Protein AF-A0A441LNH1-F1 (afdb_monomer)

Solvent-accessible surface area (backbone atoms only — not comparable to full-atom values): 14604 Å² total; per-residue (Å²): 139,85,84,89,85,83,89,78,77,90,75,83,75,78,80,88,85,74,75,101,78,81,75,79,75,71,87,39,52,64,55,52,41,48,52,48,46,54,50,49,46,71,75,49,31,77,79,44,25,43,86,91,48,94,55,51,32,53,49,62,97,77,51,66,42,78,66,46,43,32,55,50,64,48,46,47,80,50,98,90,28,23,45,40,49,49,25,50,35,33,28,26,68,69,54,22,54,53,52,51,54,48,51,60,53,47,42,75,75,38,70,80,57,58,73,74,71,74,77,60,54,78,65,54,44,37,49,58,36,75,46,44,46,42,35,53,59,46,69,68,76,59,54,62,77,84,43,65,33,77,48,68,69,39,46,53,51,51,46,52,50,56,51,52,35,49,76,38,63,32,29,58,55,57,58,37,52,38,32,49,64,47,35,44,51,53,52,72,76,35,86,69,58,46,59,82,54,24,69,58,55,48,39,54,44,39,26,72,61,64,33,60,68,53,27,40,52,54,61,69,67,61,84,55,83,90,48,61,66,73,52,40,48,46,56,46,44,45,50,66,62,56,56,29,87,83,47,78,66,135

Structure (mmCIF, N/CA/C/O backbone):
data_AF-A0A441LNH1-F1
#
_entry.id   AF-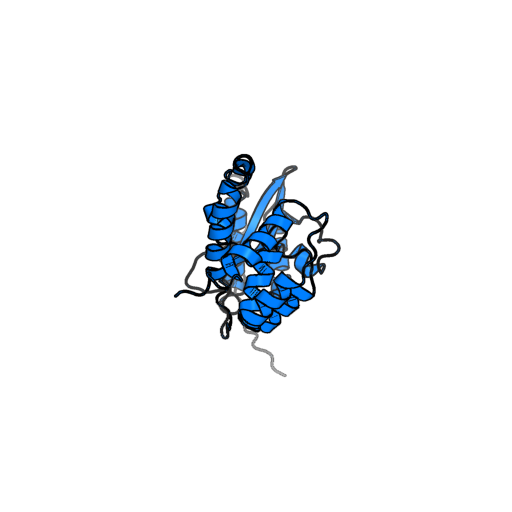A0A441LNH1-F1
#
loop_
_atom_site.group_PDB
_atom_site.id
_atom_site.type_symbol
_atom_site.label_atom_id
_atom_site.label_alt_id
_atom_site.label_comp_id
_atom_site.label_asym_id
_atom_site.label_entity_id
_atom_site.label_seq_id
_atom_site.pdbx_PDB_ins_code
_atom_site.Cartn_x
_atom_site.Cartn_y
_atom_site.Cartn_z
_atom_site.occupancy
_atom_site.B_iso_or_equiv
_atom_site.auth_seq_id
_atom_site.auth_comp_id
_atom_site.auth_asym_id
_atom_site.auth_atom_id
_atom_site.pdbx_PDB_model_num
ATOM 1 N N . MET A 1 1 ? 4.690 -36.861 -42.669 1.00 36.56 1 MET A N 1
ATOM 2 C CA . MET A 1 1 ? 5.434 -35.763 -43.327 1.00 36.56 1 MET A CA 1
ATOM 3 C C . MET A 1 1 ? 4.455 -34.630 -43.614 1.00 36.56 1 MET A C 1
ATOM 5 O O . MET A 1 1 ? 3.375 -34.937 -44.098 1.00 36.56 1 MET A O 1
ATOM 9 N N . GLY A 1 2 ? 4.831 -33.384 -43.287 1.00 31.67 2 GLY A N 1
ATOM 10 C CA . GLY A 1 2 ? 4.055 -32.135 -43.458 1.00 31.67 2 GLY A CA 1
ATOM 11 C C . GLY A 1 2 ? 3.521 -31.589 -42.120 1.00 31.67 2 GLY A C 1
ATOM 12 O O . GLY A 1 2 ? 2.472 -32.039 -41.684 1.00 31.67 2 GLY A O 1
ATOM 13 N N . ALA A 1 3 ? 4.315 -30.890 -41.290 1.00 29.50 3 ALA A N 1
ATOM 14 C CA . ALA A 1 3 ? 4.688 -29.454 -41.330 1.00 29.50 3 ALA A CA 1
ATOM 15 C C . ALA A 1 3 ? 3.474 -28.518 -41.101 1.00 29.50 3 ALA A C 1
ATOM 17 O O . ALA A 1 3 ? 2.629 -28.387 -41.975 1.00 29.50 3 ALA A O 1
ATOM 18 N N . HIS A 1 4 ? 3.225 -28.094 -39.853 1.00 35.47 4 HIS A N 1
ATOM 19 C CA . HIS A 1 4 ? 3.618 -26.805 -39.236 1.00 35.47 4 HIS A CA 1
ATOM 20 C C . HIS A 1 4 ? 3.065 -25.550 -39.936 1.00 35.47 4 HIS A C 1
ATOM 22 O O . HIS A 1 4 ? 3.466 -25.219 -41.046 1.00 35.47 4 HIS A O 1
ATOM 28 N N . GLY A 1 5 ? 2.209 -24.817 -39.217 1.00 30.19 5 GLY A N 1
ATOM 29 C CA . GLY A 1 5 ? 1.770 -23.457 -39.529 1.00 30.19 5 GLY A CA 1
ATOM 30 C C . GLY A 1 5 ? 1.701 -22.642 -38.239 1.00 30.19 5 GLY A C 1
ATOM 31 O O . GLY A 1 5 ? 0.664 -22.599 -37.585 1.00 30.19 5 GLY A O 1
ATOM 32 N N . ASP A 1 6 ? 2.849 -22.081 -37.868 1.00 31.66 6 ASP A N 1
ATOM 33 C CA . ASP A 1 6 ? 3.090 -21.193 -36.730 1.00 31.66 6 ASP A CA 1
ATOM 34 C C . ASP A 1 6 ? 2.391 -19.837 -36.944 1.00 31.66 6 ASP A C 1
ATOM 36 O O . ASP A 1 6 ? 2.556 -19.206 -37.992 1.00 31.66 6 ASP A O 1
ATOM 40 N N . GLN A 1 7 ? 1.627 -19.364 -35.956 1.00 35.62 7 GLN A N 1
ATOM 41 C CA . GLN A 1 7 ? 1.114 -17.990 -35.916 1.00 35.62 7 GLN A CA 1
ATOM 42 C C . GLN A 1 7 ? 2.184 -17.082 -35.297 1.00 35.62 7 GLN A C 1
ATOM 44 O O . GLN A 1 7 ? 2.317 -16.983 -34.080 1.00 35.62 7 GLN A O 1
ATOM 49 N N . GLY A 1 8 ? 2.974 -16.436 -36.157 1.00 31.09 8 GLY A N 1
ATOM 50 C CA . GLY A 1 8 ? 4.010 -15.484 -35.762 1.00 31.09 8 GLY A CA 1
ATOM 51 C C . GLY A 1 8 ? 3.442 -14.149 -35.266 1.00 31.09 8 GLY A C 1
ATOM 52 O O . GLY A 1 8 ? 2.629 -13.513 -35.936 1.00 31.09 8 GLY A O 1
ATOM 53 N N . TYR A 1 9 ? 3.921 -13.704 -34.104 1.00 30.47 9 TYR A N 1
ATOM 54 C CA . TYR A 1 9 ? 3.723 -12.355 -33.574 1.00 30.47 9 TYR A CA 1
ATOM 55 C C . TYR A 1 9 ? 4.501 -11.311 -34.396 1.00 30.47 9 TYR A C 1
ATOM 57 O O . TYR A 1 9 ? 5.617 -11.553 -34.856 1.00 30.47 9 TYR A O 1
ATOM 65 N N . SER A 1 10 ? 3.925 -10.115 -34.544 1.00 30.61 10 SER A N 1
ATOM 66 C CA . SER A 1 10 ? 4.542 -8.972 -35.229 1.00 30.61 10 SER A CA 1
ATOM 67 C C . SER A 1 10 ? 5.703 -8.385 -34.413 1.00 30.61 10 SER A C 1
ATOM 69 O O . SER A 1 10 ? 5.494 -7.559 -33.527 1.00 30.61 10 SER A O 1
ATOM 71 N N . VAL A 1 11 ? 6.938 -8.746 -34.765 1.00 34.00 11 VAL A N 1
ATOM 72 C CA . VAL A 1 11 ? 8.156 -8.056 -34.314 1.00 34.00 11 VAL A CA 1
ATOM 73 C C . VAL A 1 11 ? 8.287 -6.739 -35.085 1.00 34.00 11 VAL A C 1
ATOM 75 O O . VAL A 1 11 ? 8.562 -6.746 -36.286 1.00 34.00 11 VAL A O 1
ATOM 78 N N . ARG A 1 12 ? 8.124 -5.591 -34.415 1.00 38.38 12 ARG A N 1
ATOM 79 C CA . ARG A 1 12 ? 8.540 -4.301 -34.987 1.00 38.38 12 ARG A CA 1
ATOM 80 C C . ARG A 1 12 ? 10.070 -4.266 -35.042 1.00 38.38 12 ARG A C 1
ATOM 82 O O . ARG A 1 12 ? 10.726 -3.987 -34.047 1.00 38.38 12 ARG A O 1
ATOM 89 N N . ARG A 1 13 ? 10.642 -4.564 -36.212 1.00 36.16 13 ARG A N 1
ATOM 90 C CA . ARG A 1 13 ? 12.024 -4.190 -36.547 1.00 36.16 13 ARG A CA 1
ATOM 91 C C . ARG A 1 13 ? 12.049 -2.682 -36.793 1.00 36.16 13 ARG A C 1
ATOM 93 O O . ARG A 1 13 ? 11.457 -2.223 -37.767 1.00 36.16 13 ARG A O 1
ATOM 100 N N . PHE A 1 14 ? 12.713 -1.923 -35.928 1.00 43.38 14 PHE A N 1
ATOM 101 C CA . PHE A 1 14 ? 13.055 -0.537 -36.236 1.00 43.38 14 PHE A CA 1
ATOM 102 C C . PHE A 1 14 ? 14.116 -0.518 -37.344 1.00 43.38 14 PHE A C 1
ATOM 104 O O . PHE A 1 14 ? 15.046 -1.327 -37.351 1.00 43.38 14 PHE A O 1
ATOM 111 N N . ALA A 1 15 ? 13.893 0.340 -38.338 1.00 36.06 15 ALA A N 1
ATOM 112 C CA . ALA A 1 15 ? 14.671 0.417 -39.563 1.00 36.06 15 ALA A CA 1
ATOM 113 C C . ALA A 1 15 ? 16.143 0.747 -39.276 1.00 36.06 15 ALA A C 1
ATOM 115 O O . ALA A 1 15 ? 16.456 1.733 -38.614 1.00 36.06 15 ALA A O 1
ATOM 116 N N . ALA A 1 16 ? 17.046 -0.072 -39.813 1.00 36.62 16 ALA A N 1
ATOM 117 C CA . ALA A 1 16 ? 18.460 0.249 -39.889 1.00 36.62 16 ALA A CA 1
ATOM 118 C C . ALA A 1 16 ? 18.666 1.293 -40.996 1.00 36.62 16 ALA A C 1
ATOM 120 O O . ALA A 1 16 ? 18.384 1.014 -42.161 1.00 36.62 16 ALA A O 1
ATOM 121 N N . GLY A 1 17 ? 19.163 2.474 -40.627 1.00 39.56 17 GLY A N 1
ATOM 122 C CA . GLY A 1 17 ? 19.593 3.503 -41.574 1.00 39.56 17 GLY A CA 1
ATOM 123 C C . GLY A 1 17 ? 18.775 4.788 -41.509 1.00 39.56 17 GLY A C 1
ATOM 124 O O . GLY A 1 17 ? 17.998 5.077 -42.413 1.00 39.56 17 GLY A O 1
ATOM 125 N N . ALA A 1 18 ? 18.994 5.582 -40.465 1.00 35.69 18 ALA A N 1
ATOM 126 C CA . ALA A 1 18 ? 18.760 7.020 -40.487 1.00 35.69 18 ALA A CA 1
ATOM 127 C C . ALA A 1 18 ? 19.811 7.696 -39.594 1.00 35.69 18 ALA A C 1
ATOM 129 O O . ALA A 1 18 ? 20.232 7.126 -38.590 1.00 35.69 18 ALA A O 1
ATOM 130 N N . ASP A 1 19 ? 20.266 8.862 -40.037 1.00 31.72 19 ASP A N 1
ATOM 131 C CA . ASP A 1 19 ? 21.403 9.646 -39.560 1.00 31.72 19 ASP A CA 1
ATOM 132 C C . ASP A 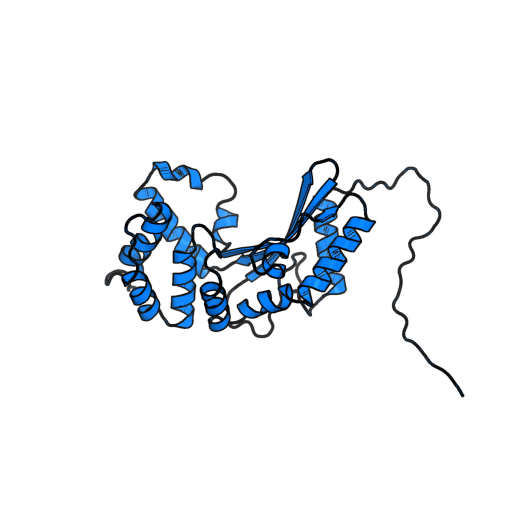1 19 ? 21.717 9.605 -38.055 1.00 31.72 19 ASP A C 1
ATOM 134 O O . ASP A 1 19 ? 20.865 9.808 -37.191 1.00 31.72 19 ASP A O 1
ATOM 138 N N . VAL A 1 20 ? 23.018 9.487 -37.773 1.00 40.22 20 VAL A N 1
ATOM 139 C CA . VAL A 1 20 ? 23.704 9.492 -36.463 1.00 40.22 20 VAL A CA 1
ATOM 140 C C . VAL A 1 20 ? 23.627 10.870 -35.758 1.00 40.22 20 VAL A C 1
ATOM 142 O O . VAL A 1 20 ? 24.509 11.246 -34.996 1.00 40.22 20 VAL A O 1
ATOM 145 N N . GLY A 1 21 ? 22.583 11.668 -36.002 1.00 35.00 21 GLY A N 1
ATOM 146 C CA . GLY A 1 21 ? 22.572 13.088 -35.637 1.00 35.00 21 GLY A CA 1
ATOM 147 C C . GLY A 1 21 ? 21.352 13.639 -34.901 1.00 35.00 21 GLY A C 1
ATOM 148 O O . GLY A 1 21 ? 21.459 14.760 -34.414 1.00 35.00 21 GLY A O 1
ATOM 149 N N . VAL A 1 22 ? 20.199 12.951 -34.829 1.00 36.62 22 VAL A N 1
ATOM 150 C CA . VAL A 1 22 ? 18.939 13.652 -34.454 1.00 36.62 22 VAL A CA 1
ATOM 151 C C . VAL A 1 22 ? 17.991 12.902 -33.493 1.00 36.62 22 VAL A C 1
ATOM 153 O O . VAL A 1 22 ? 16.979 13.464 -33.099 1.00 36.62 22 VAL A O 1
ATOM 156 N N . LEU A 1 23 ? 18.296 11.689 -33.013 1.00 35.59 23 LEU A N 1
ATOM 157 C CA . LEU A 1 23 ? 17.389 10.949 -32.105 1.00 35.59 23 LEU A CA 1
ATOM 158 C C . LEU A 1 23 ? 18.084 10.354 -30.872 1.00 35.59 23 LEU A C 1
ATOM 160 O O . LEU A 1 23 ? 17.821 9.226 -30.475 1.00 35.59 23 LEU A O 1
ATOM 164 N N . THR A 1 24 ? 18.936 11.123 -30.199 1.00 41.44 24 THR A N 1
ATOM 165 C CA . THR A 1 24 ? 19.012 10.973 -28.738 1.00 41.44 24 THR A CA 1
ATOM 166 C C . THR A 1 24 ? 17.849 11.764 -28.150 1.00 41.44 24 THR A C 1
ATOM 168 O O . THR A 1 24 ? 18.049 12.874 -27.653 1.00 41.44 24 THR A O 1
ATOM 171 N N . ASP A 1 25 ? 16.629 11.225 -28.250 1.00 52.53 25 ASP A N 1
ATOM 172 C CA . ASP A 1 25 ? 15.553 11.626 -27.344 1.00 52.53 25 ASP A CA 1
ATOM 173 C C . ASP A 1 25 ? 16.072 11.277 -25.951 1.00 52.53 25 ASP A C 1
ATOM 175 O O . ASP A 1 25 ? 16.173 10.116 -25.554 1.00 52.53 25 ASP A O 1
ATOM 179 N N . MET A 1 26 ? 16.607 12.290 -25.278 1.00 59.03 26 MET A N 1
ATOM 180 C CA . MET A 1 26 ? 17.372 12.111 -24.062 1.00 59.03 26 MET A CA 1
ATOM 181 C C . MET A 1 26 ? 16.428 11.496 -23.032 1.00 59.03 26 MET A C 1
ATOM 183 O O . MET A 1 26 ? 15.487 12.166 -22.610 1.00 59.03 26 MET A O 1
ATOM 187 N N . LEU A 1 27 ? 16.654 10.228 -22.664 1.00 79.75 27 LEU A N 1
ATOM 188 C CA . LEU A 1 27 ? 15.874 9.544 -21.635 1.00 79.75 27 LEU A CA 1
ATOM 189 C C . LEU A 1 27 ? 15.774 10.457 -20.417 1.00 79.75 27 LEU A C 1
ATOM 191 O O . LEU A 1 27 ? 16.757 10.737 -19.722 1.00 79.75 27 LEU A O 1
ATOM 195 N N . ASP A 1 28 ? 14.572 10.966 -20.197 1.00 89.12 28 ASP A N 1
ATOM 196 C CA . ASP A 1 28 ? 14.234 11.747 -19.031 1.00 89.12 28 ASP A CA 1
ATOM 197 C C . ASP A 1 28 ? 13.239 10.981 -18.161 1.00 89.12 28 ASP A C 1
ATOM 199 O O . ASP A 1 28 ? 12.592 10.022 -18.587 1.00 89.12 28 ASP A O 1
ATOM 203 N N . SER A 1 29 ? 13.122 11.398 -16.903 1.00 90.94 29 SER A N 1
ATOM 204 C CA . SER A 1 29 ? 12.223 10.762 -15.937 1.00 90.94 29 SER A CA 1
ATOM 205 C C . SER A 1 29 ? 10.770 10.701 -16.432 1.00 90.94 29 SER A C 1
ATOM 207 O O . SER A 1 29 ? 10.026 9.782 -16.096 1.00 90.94 29 SER A O 1
ATOM 209 N N . LYS A 1 30 ? 10.317 11.680 -17.222 1.00 92.75 30 LYS A N 1
ATOM 210 C CA . LYS A 1 30 ? 8.951 11.705 -17.757 1.00 92.75 30 LYS A CA 1
ATOM 211 C C . LYS A 1 30 ? 8.799 10.700 -18.899 1.00 92.75 30 LYS A C 1
ATOM 213 O O . LYS A 1 30 ? 7.804 9.978 -18.909 1.00 92.75 30 LYS A O 1
ATOM 218 N N . ALA A 1 31 ? 9.767 10.637 -19.809 1.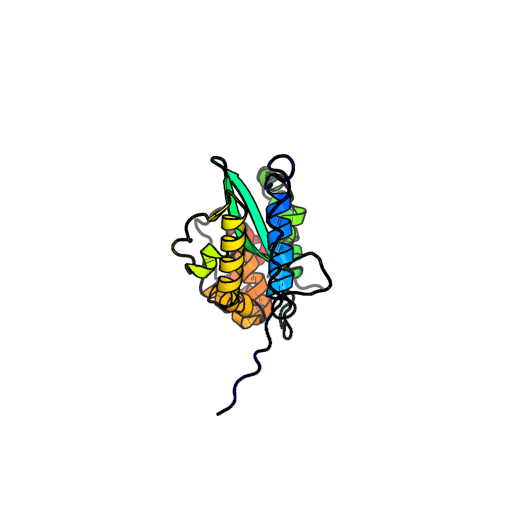00 91.50 31 ALA A N 1
ATOM 219 C CA . ALA A 1 31 ? 9.814 9.673 -20.899 1.00 91.50 31 ALA A CA 1
ATOM 220 C C . ALA A 1 31 ? 9.852 8.239 -20.356 1.00 91.50 31 ALA A C 1
ATOM 222 O O . ALA A 1 31 ? 8.985 7.449 -20.707 1.00 91.50 31 ALA A O 1
ATOM 223 N N . ILE A 1 32 ? 10.749 7.942 -19.406 1.00 93.50 32 ILE A N 1
ATOM 224 C CA . ILE A 1 32 ? 10.852 6.623 -18.755 1.00 93.50 32 ILE A CA 1
ATOM 225 C C . ILE A 1 32 ? 9.503 6.196 -18.166 1.00 93.50 32 ILE A C 1
ATOM 227 O O . ILE A 1 32 ? 8.980 5.140 -18.513 1.00 93.50 32 ILE A O 1
ATOM 231 N N . ARG A 1 33 ? 8.895 7.036 -17.317 1.00 94.19 33 ARG A N 1
ATOM 232 C CA . ARG A 1 33 ? 7.618 6.711 -16.655 1.00 94.19 33 ARG A CA 1
ATOM 233 C C . ARG A 1 33 ? 6.478 6.494 -17.644 1.00 94.19 33 ARG A C 1
ATOM 235 O O . ARG A 1 33 ? 5.642 5.611 -17.438 1.00 94.19 33 ARG A O 1
ATOM 242 N N . LYS A 1 34 ? 6.439 7.299 -18.710 1.00 93.19 34 LYS A N 1
ATOM 243 C CA . LYS A 1 34 ? 5.452 7.163 -19.781 1.00 93.19 34 LYS A CA 1
ATOM 244 C C . LYS A 1 34 ? 5.637 5.833 -20.515 1.00 93.19 34 LYS A C 1
ATOM 246 O O . LYS A 1 34 ? 4.681 5.067 -20.579 1.00 93.19 34 LYS A O 1
ATOM 251 N N . THR A 1 35 ? 6.849 5.540 -20.986 1.00 94.06 35 THR A N 1
ATOM 252 C CA . THR A 1 35 ? 7.164 4.307 -21.720 1.00 94.06 35 THR A CA 1
ATOM 253 C C . THR A 1 35 ? 6.868 3.067 -20.884 1.00 94.06 35 THR A C 1
ATOM 255 O O . THR A 1 35 ? 6.204 2.157 -21.366 1.00 94.06 35 THR A O 1
ATOM 258 N N . VAL A 1 36 ? 7.263 3.050 -19.604 1.00 94.88 36 VAL A N 1
ATOM 259 C CA . VAL A 1 36 ? 6.936 1.947 -18.682 1.00 94.88 36 VAL A CA 1
ATOM 260 C C . VAL A 1 36 ? 5.425 1.746 -18.586 1.00 94.88 36 VAL A C 1
ATOM 262 O O . VAL A 1 36 ? 4.947 0.620 -18.681 1.00 94.88 36 VAL A O 1
ATOM 265 N N . SER A 1 37 ? 4.654 2.825 -18.433 1.00 93.81 37 SER A N 1
ATOM 266 C CA . SER A 1 37 ? 3.194 2.731 -18.315 1.00 93.81 37 SER A CA 1
ATOM 267 C C . SER A 1 37 ? 2.535 2.204 -19.592 1.00 93.81 37 SER A C 1
ATOM 269 O O . SER A 1 37 ? 1.665 1.337 -19.520 1.00 93.81 37 SER A O 1
ATOM 271 N N . GLU A 1 38 ? 2.948 2.701 -20.758 1.00 93.19 38 GLU A N 1
ATOM 272 C CA . GLU A 1 38 ? 2.413 2.275 -22.056 1.00 93.19 38 GLU A CA 1
ATOM 273 C C . GLU A 1 38 ? 2.750 0.808 -22.351 1.00 93.19 38 GLU A C 1
ATOM 275 O O . GLU A 1 38 ? 1.868 0.036 -22.729 1.00 93.19 38 GLU A O 1
ATOM 280 N N . GLU A 1 39 ? 3.994 0.396 -22.107 1.00 94.94 39 GLU A N 1
ATOM 281 C CA . GLU A 1 39 ? 4.441 -0.978 -22.336 1.00 94.94 39 GLU A CA 1
ATOM 282 C C . GLU A 1 39 ? 3.794 -1.973 -21.367 1.00 94.94 39 GLU A C 1
ATOM 284 O O . GLU A 1 39 ? 3.395 -3.063 -21.778 1.00 94.94 39 GLU A O 1
ATOM 289 N N . LEU A 1 40 ? 3.622 -1.611 -20.092 1.00 94.56 40 LEU A N 1
ATOM 290 C CA . LEU A 1 40 ? 2.913 -2.467 -19.139 1.00 94.56 40 LEU A CA 1
ATOM 291 C C . LEU A 1 40 ? 1.435 -2.625 -19.514 1.00 94.56 40 LEU A C 1
ATOM 293 O O . LEU A 1 40 ? 0.916 -3.742 -19.462 1.00 94.56 40 LEU A O 1
ATOM 297 N N . HIS A 1 41 ? 0.769 -1.554 -19.959 1.00 93.00 41 HIS A N 1
ATOM 298 C CA . HIS A 1 41 ? -0.582 -1.645 -20.522 1.00 93.00 41 HIS A CA 1
ATOM 299 C C . HIS A 1 41 ? -0.628 -2.549 -21.753 1.00 93.00 41 HIS A C 1
ATOM 301 O O . HIS A 1 41 ? -1.495 -3.415 -21.835 1.00 93.00 41 HIS A O 1
ATOM 307 N N . ALA A 1 42 ? 0.312 -2.396 -22.686 1.00 92.19 42 ALA A N 1
ATOM 308 C CA . ALA A 1 42 ? 0.342 -3.180 -23.916 1.00 92.19 42 ALA A CA 1
ATOM 309 C C . ALA A 1 42 ? 0.585 -4.678 -23.662 1.00 92.19 42 ALA A C 1
ATOM 311 O O . ALA A 1 42 ? -0.063 -5.521 -24.284 1.00 92.19 42 ALA A O 1
ATOM 312 N N . ARG A 1 43 ? 1.503 -5.018 -22.748 1.00 93.62 43 ARG A N 1
ATOM 313 C CA . ARG A 1 43 ? 1.915 -6.407 -22.485 1.00 93.62 43 ARG A CA 1
ATOM 314 C C . ARG A 1 43 ? 0.973 -7.149 -21.545 1.00 93.62 43 ARG A C 1
ATOM 316 O O . ARG A 1 43 ? 0.739 -8.339 -21.737 1.00 93.62 43 ARG A O 1
ATOM 323 N N . LEU A 1 44 ? 0.447 -6.473 -20.522 1.00 91.88 44 LEU A N 1
ATOM 324 C CA . LEU A 1 44 ? -0.396 -7.106 -19.502 1.00 91.88 44 LEU A CA 1
ATOM 325 C C . LEU A 1 44 ? -1.889 -6.857 -19.742 1.00 91.88 44 LEU A C 1
ATOM 327 O O . LEU A 1 44 ? -2.709 -7.720 -19.433 1.00 91.88 44 LEU A O 1
ATOM 331 N N . GLY A 1 45 ? -2.257 -5.709 -20.310 1.00 88.81 45 GLY A N 1
ATOM 332 C CA . GLY A 1 45 ? -3.629 -5.376 -20.686 1.00 88.81 45 GLY A CA 1
ATOM 333 C C . GLY A 1 45 ? -4.654 -5.607 -19.574 1.00 88.81 45 GLY A C 1
ATOM 334 O O . GLY A 1 45 ? -4.376 -5.434 -18.385 1.00 88.81 45 GLY A O 1
ATOM 335 N N . ALA A 1 46 ? -5.844 -6.067 -19.965 1.00 86.31 46 ALA A N 1
ATOM 336 C CA . ALA A 1 46 ? -6.966 -6.322 -19.057 1.00 86.31 46 ALA A CA 1
ATOM 337 C C . ALA A 1 46 ? -6.727 -7.459 -18.045 1.00 86.31 46 ALA A C 1
ATOM 339 O O . ALA A 1 46 ? -7.549 -7.660 -17.156 1.00 86.31 46 ALA A O 1
ATOM 340 N N . LYS A 1 47 ? -5.615 -8.205 -18.140 1.00 87.62 47 LYS A N 1
ATOM 341 C CA . LYS A 1 47 ? -5.218 -9.157 -17.089 1.00 87.62 47 LYS A CA 1
ATOM 342 C C . LYS A 1 47 ? -4.891 -8.427 -15.787 1.00 87.62 47 LYS A C 1
ATOM 344 O O . LYS A 1 47 ? -5.128 -8.972 -14.712 1.00 87.62 47 LYS A O 1
ATOM 349 N N . TRP A 1 48 ? -4.321 -7.226 -15.898 1.00 90.25 48 TRP A N 1
ATOM 350 C CA . TRP A 1 48 ? -3.848 -6.446 -14.759 1.00 90.25 48 TRP A CA 1
ATOM 351 C C . TRP A 1 48 ? -4.469 -5.065 -14.663 1.00 90.25 48 TRP A C 1
ATOM 353 O O . TRP A 1 48 ? -4.680 -4.620 -13.542 1.00 90.25 48 TRP A O 1
ATOM 363 N N . PHE A 1 49 ? -4.808 -4.402 -15.769 1.00 92.19 49 PHE A N 1
ATOM 364 C CA . PHE A 1 49 ? -5.162 -2.984 -15.755 1.00 92.19 49 PHE A CA 1
ATOM 365 C C . PHE A 1 49 ? -6.531 -2.673 -16.347 1.00 92.19 49 PHE A C 1
ATOM 367 O O . PHE A 1 49 ? -7.031 -3.357 -17.240 1.00 92.19 49 PHE A O 1
ATOM 374 N N . LYS A 1 50 ? -7.123 -1.577 -15.868 1.00 86.94 50 LYS A N 1
ATOM 375 C CA . LYS A 1 50 ? -8.264 -0.940 -16.524 1.00 86.94 50 LYS A CA 1
ATOM 376 C C . LYS A 1 50 ? -7.788 -0.226 -17.791 1.00 86.94 50 LYS A C 1
ATOM 378 O O . LYS A 1 50 ? -6.907 0.627 -17.723 1.00 86.94 50 LYS A O 1
ATOM 383 N N . LEU A 1 51 ? -8.375 -0.574 -18.935 1.00 81.38 51 LEU A N 1
ATOM 384 C CA . LEU A 1 51 ? -7.936 -0.101 -20.257 1.00 81.38 51 LEU A CA 1
ATOM 385 C C . LEU A 1 51 ? -8.430 1.310 -20.621 1.00 81.38 51 LEU A C 1
ATOM 387 O O . LEU A 1 51 ? -8.018 1.867 -21.632 1.00 81.38 51 LEU A O 1
ATOM 391 N N . ASP A 1 52 ? -9.323 1.889 -19.823 1.00 81.31 52 ASP A N 1
ATOM 392 C CA . ASP A 1 52 ? -9.949 3.193 -20.059 1.00 81.31 52 ASP A CA 1
ATOM 393 C C . ASP A 1 52 ? -9.152 4.368 -19.472 1.00 81.31 52 ASP A C 1
ATOM 395 O O . ASP A 1 52 ? -9.542 5.526 -19.631 1.00 81.31 52 ASP A O 1
ATOM 399 N N . THR A 1 53 ? -8.027 4.102 -18.799 1.00 79.25 53 THR A N 1
ATOM 400 C CA . THR A 1 53 ? -7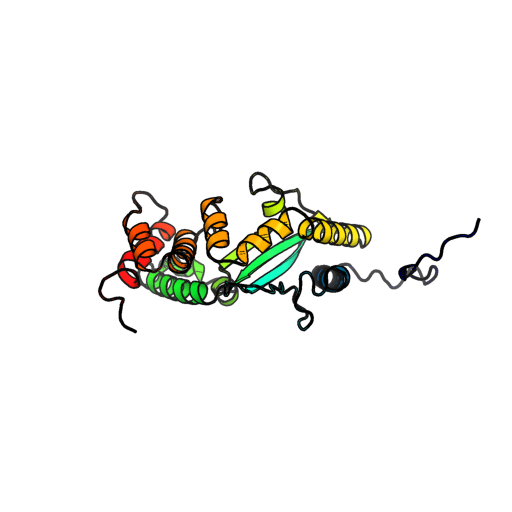.209 5.147 -18.179 1.00 79.25 53 THR A CA 1
ATOM 401 C C . THR A 1 53 ? -5.742 5.025 -18.567 1.00 79.25 53 THR A C 1
ATOM 403 O O . THR A 1 53 ? -5.184 3.934 -18.605 1.00 79.25 53 THR A O 1
ATOM 406 N N . ALA A 1 54 ? -5.077 6.167 -18.751 1.00 77.31 54 ALA A N 1
ATOM 407 C CA . ALA A 1 54 ? -3.626 6.2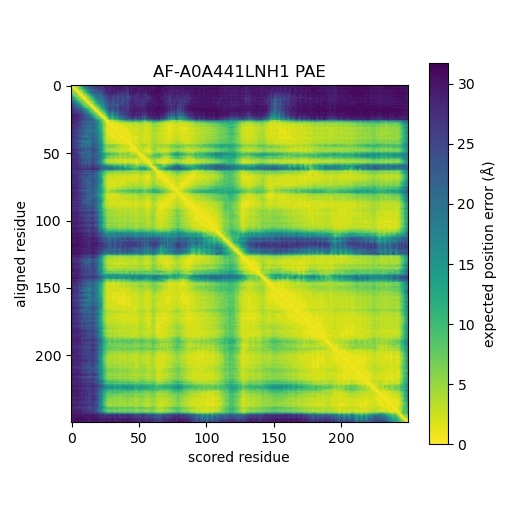16 -18.950 1.00 77.31 54 ALA A CA 1
ATOM 408 C C . ALA A 1 54 ? -2.827 5.805 -17.696 1.00 77.31 54 ALA A C 1
ATOM 410 O O . ALA A 1 54 ? -1.615 5.628 -17.758 1.00 77.31 54 ALA A O 1
ATOM 411 N N . LYS A 1 55 ? -3.490 5.675 -16.541 1.00 84.62 55 LYS A N 1
ATOM 412 C CA . LYS A 1 55 ? -2.872 5.224 -15.294 1.00 84.62 55 LYS A CA 1
ATOM 413 C C . LYS A 1 55 ? -2.855 3.699 -15.245 1.00 84.62 55 LYS A C 1
ATOM 415 O O . LYS A 1 55 ? -3.780 3.048 -15.724 1.00 84.62 55 LYS A O 1
ATOM 420 N N . LEU A 1 56 ? -1.847 3.131 -14.593 1.00 89.88 56 LEU A N 1
ATOM 421 C CA . LEU A 1 56 ? -1.773 1.699 -14.296 1.00 89.88 56 LEU A CA 1
ATOM 422 C C . LEU A 1 56 ? -2.695 1.352 -13.115 1.00 89.88 56 LEU A C 1
ATOM 424 O O . LEU A 1 56 ? -2.239 0.997 -12.030 1.00 89.88 56 LEU A O 1
ATOM 428 N N . VAL A 1 57 ? -4.007 1.527 -13.299 1.00 91.81 57 VAL A N 1
ATOM 429 C CA . VAL A 1 57 ? -5.016 1.179 -12.289 1.00 91.81 57 VAL A CA 1
ATOM 430 C C . VAL A 1 57 ? -5.314 -0.304 -12.395 1.00 91.81 57 VAL A C 1
ATOM 432 O O . VAL A 1 57 ? -5.774 -0.764 -13.440 1.00 91.81 57 VAL A O 1
ATOM 435 N N . VAL A 1 58 ? -5.094 -1.042 -11.311 1.00 91.62 58 VAL A N 1
ATOM 436 C CA . VAL A 1 58 ? -5.313 -2.486 -11.287 1.00 91.62 58 VAL A CA 1
ATOM 437 C C . VAL A 1 58 ? -6.798 -2.802 -11.471 1.00 91.62 58 VAL A C 1
ATOM 439 O O . VAL A 1 58 ? -7.659 -2.233 -10.792 1.00 91.62 58 VAL A O 1
ATOM 442 N N . VAL A 1 59 ? -7.114 -3.723 -12.383 1.00 87.00 59 VAL A N 1
ATOM 443 C CA . VAL A 1 59 ? -8.453 -4.307 -12.491 1.00 87.00 59 VAL A CA 1
ATOM 444 C C . VAL A 1 59 ? -8.572 -5.477 -11.518 1.00 87.00 59 VAL A C 1
ATOM 446 O O . VAL A 1 59 ? -7.709 -6.349 -11.447 1.00 87.00 59 VAL A O 1
ATOM 449 N N . SER A 1 60 ? -9.652 -5.492 -10.744 1.00 75.31 60 SER A N 1
ATOM 450 C CA . SER A 1 60 ? -9.988 -6.596 -9.851 1.00 75.31 60 SER A CA 1
ATOM 451 C C . SER A 1 60 ? -11.429 -6.994 -10.142 1.00 75.31 60 SER A C 1
ATOM 453 O O . SER A 1 60 ? -12.357 -6.255 -9.815 1.00 75.31 60 SER A O 1
ATOM 455 N N . ALA A 1 61 ? -11.592 -8.115 -10.850 1.00 59.25 61 ALA A N 1
ATOM 456 C CA . ALA A 1 61 ? -12.887 -8.598 -11.334 1.00 59.25 61 ALA A CA 1
ATOM 457 C C . ALA A 1 61 ? -13.846 -8.975 -10.189 1.00 59.25 61 ALA A C 1
ATOM 459 O O . ALA A 1 61 ? -15.054 -8.825 -10.336 1.00 59.25 61 ALA A O 1
ATOM 460 N N . ASP A 1 62 ? -13.292 -9.363 -9.035 1.00 62.69 62 ASP A N 1
ATOM 461 C CA . ASP A 1 62 ? -14.023 -9.871 -7.869 1.00 62.69 62 ASP A CA 1
ATOM 462 C C . ASP A 1 62 ? -13.784 -9.014 -6.612 1.00 62.69 62 ASP A C 1
ATOM 464 O O . ASP A 1 62 ? -13.839 -9.528 -5.495 1.00 62.69 62 ASP A O 1
ATOM 468 N N . ASN A 1 63 ? -13.427 -7.729 -6.766 1.00 67.25 63 ASN A N 1
ATOM 469 C CA . ASN A 1 63 ? -12.942 -6.904 -5.655 1.00 67.25 63 ASN A CA 1
ATOM 470 C C . ASN A 1 63 ? -13.983 -6.799 -4.531 1.00 67.25 63 ASN A C 1
ATOM 472 O O . ASN A 1 63 ? -14.935 -6.025 -4.613 1.00 67.25 63 ASN A O 1
ATOM 476 N N . LEU A 1 64 ? -13.763 -7.536 -3.444 1.00 85.81 64 LEU A N 1
ATOM 477 C CA . LEU A 1 64 ? -14.572 -7.442 -2.231 1.00 85.81 64 LEU A CA 1
ATOM 478 C C . LEU A 1 64 ? -14.088 -6.305 -1.327 1.00 85.81 64 LEU A C 1
ATOM 480 O O . LEU A 1 64 ? -14.522 -6.218 -0.183 1.00 85.81 64 LEU A O 1
ATOM 484 N N . THR A 1 65 ? -13.184 -5.454 -1.821 1.00 90.25 65 THR A N 1
ATOM 485 C CA . THR A 1 65 ? -12.689 -4.253 -1.145 1.00 90.25 65 THR A CA 1
ATOM 486 C C . THR A 1 65 ? -12.989 -3.000 -1.959 1.00 90.25 65 THR A C 1
ATOM 488 O O . THR A 1 65 ? -13.223 -3.063 -3.164 1.00 90.25 65 THR A O 1
ATOM 491 N N . ASP A 1 66 ? -12.941 -1.843 -1.308 1.00 89.69 66 ASP A N 1
ATOM 492 C CA . ASP A 1 66 ? -13.012 -0.520 -1.938 1.00 89.69 66 ASP A CA 1
ATOM 493 C C . ASP A 1 66 ? -11.612 0.104 -2.132 1.00 89.69 66 ASP A C 1
ATOM 495 O O . ASP A 1 66 ? -11.486 1.319 -2.318 1.00 89.69 66 ASP A O 1
ATOM 499 N N . PHE A 1 67 ? -10.551 -0.714 -2.108 1.00 91.62 67 PHE A N 1
ATOM 500 C CA . PHE A 1 67 ? -9.210 -0.261 -2.463 1.00 91.62 67 PHE A CA 1
ATOM 501 C C . PHE A 1 67 ? -9.138 0.108 -3.944 1.00 91.62 67 PHE A C 1
ATOM 503 O O . PHE A 1 67 ? -9.565 -0.648 -4.821 1.00 91.62 67 PHE A O 1
ATOM 510 N N . ILE A 1 68 ? -8.506 1.245 -4.224 1.00 92.25 68 ILE A N 1
ATOM 511 C CA . ILE A 1 68 ? -7.992 1.571 -5.553 1.00 92.25 68 ILE A CA 1
ATOM 512 C C . ILE A 1 68 ? -6.494 1.299 -5.518 1.00 92.25 68 ILE A C 1
ATOM 514 O O . ILE A 1 68 ? -5.777 1.913 -4.731 1.00 92.25 68 ILE A O 1
ATOM 518 N N . ILE A 1 69 ? -6.029 0.376 -6.354 1.00 93.81 69 ILE A N 1
ATOM 519 C CA . ILE A 1 69 ? -4.614 0.012 -6.445 1.00 93.81 69 ILE A CA 1
ATOM 520 C C . ILE A 1 69 ? -4.080 0.572 -7.757 1.00 93.81 69 ILE A C 1
ATOM 522 O O . ILE A 1 69 ? -4.609 0.276 -8.827 1.00 93.81 69 ILE A O 1
ATOM 526 N N . GLU A 1 70 ? -3.052 1.402 -7.664 1.00 94.00 70 GLU A N 1
ATOM 527 C CA . GLU A 1 70 ? -2.363 2.009 -8.800 1.00 94.00 70 GLU A CA 1
ATOM 528 C C . GLU A 1 70 ? -0.891 1.612 -8.761 1.00 94.00 70 GLU A C 1
ATOM 530 O O . GLU A 1 70 ? -0.322 1.474 -7.676 1.00 94.00 70 GLU A O 1
ATOM 535 N N . PHE A 1 71 ? -0.263 1.447 -9.923 1.00 94.62 71 PHE A N 1
ATOM 536 C CA . PHE A 1 71 ? 1.193 1.362 -9.995 1.00 94.62 71 PHE A CA 1
ATOM 537 C C . PHE A 1 71 ? 1.774 2.720 -10.354 1.00 94.62 71 PHE A C 1
ATOM 539 O O . PHE A 1 71 ? 1.331 3.358 -11.311 1.00 94.62 71 PHE A O 1
ATOM 546 N N . ASP A 1 72 ? 2.758 3.150 -9.570 1.00 92.06 72 ASP A N 1
ATOM 547 C CA . ASP A 1 72 ? 3.511 4.375 -9.810 1.00 92.06 72 ASP A CA 1
ATOM 548 C C . ASP A 1 72 ? 4.972 4.031 -10.086 1.00 92.06 72 ASP A C 1
ATOM 550 O O . ASP A 1 72 ? 5.573 3.207 -9.390 1.00 92.06 72 ASP A O 1
ATOM 554 N N . CYS A 1 73 ? 5.522 4.640 -11.132 1.00 93.38 73 CYS A N 1
ATOM 555 C CA . CYS A 1 73 ? 6.900 4.436 -11.550 1.00 93.38 73 CYS A CA 1
ATOM 556 C C . CYS A 1 73 ? 7.729 5.619 -11.057 1.00 93.38 73 CYS A C 1
ATOM 558 O O . CYS A 1 73 ? 7.504 6.759 -11.465 1.00 93.38 73 CYS A O 1
ATOM 560 N N . TYR A 1 74 ? 8.723 5.347 -10.222 1.00 91.38 74 TYR A N 1
ATOM 561 C CA . TYR A 1 74 ? 9.749 6.312 -9.855 1.00 91.38 74 TYR A CA 1
ATOM 562 C C . TYR A 1 74 ? 10.921 6.192 -10.825 1.00 91.38 74 TYR A C 1
ATOM 564 O O . TYR A 1 74 ? 11.270 5.093 -11.251 1.00 91.38 74 TYR A O 1
ATOM 572 N N . ALA A 1 75 ? 11.497 7.334 -11.189 1.00 92.69 75 ALA A N 1
ATOM 573 C CA . ALA A 1 75 ? 12.663 7.428 -12.060 1.00 92.69 75 ALA A CA 1
ATOM 574 C C . ALA A 1 75 ? 13.480 8.645 -11.619 1.00 92.69 75 ALA A C 1
ATOM 576 O O . ALA A 1 75 ? 13.306 9.751 -12.146 1.00 92.69 75 ALA A O 1
ATOM 577 N N . ASP A 1 76 ? 14.331 8.444 -10.615 1.00 91.44 76 ASP A N 1
ATOM 578 C CA . ASP A 1 76 ? 15.094 9.509 -9.966 1.00 91.44 76 ASP A CA 1
ATOM 579 C C . ASP A 1 76 ? 16.510 9.575 -10.528 1.00 91.44 76 ASP A C 1
ATOM 581 O O . ASP A 1 76 ? 17.275 8.613 -10.468 1.00 91.44 76 ASP A O 1
ATOM 585 N N . ARG A 1 77 ? 16.899 10.736 -11.058 1.00 88.75 77 ARG A N 1
ATOM 586 C CA . ARG A 1 77 ? 18.233 10.902 -11.642 1.00 88.75 77 ARG A CA 1
ATOM 587 C C . ARG A 1 77 ? 19.305 10.891 -10.551 1.00 88.75 77 ARG A C 1
ATOM 589 O O . ARG A 1 77 ? 19.328 11.783 -9.704 1.00 88.75 77 ARG A O 1
ATOM 596 N N . ARG A 1 78 ? 20.234 9.934 -10.602 1.00 86.75 78 ARG A N 1
ATOM 597 C CA . ARG A 1 78 ? 21.409 9.848 -9.717 1.00 86.75 78 ARG A CA 1
ATOM 598 C C . ARG A 1 78 ? 22.611 9.298 -10.475 1.00 86.75 78 ARG A C 1
ATOM 600 O O . ARG A 1 78 ? 22.469 8.436 -11.331 1.00 86.75 78 ARG A O 1
ATOM 607 N N . TYR A 1 79 ? 23.801 9.808 -10.164 1.00 85.69 79 TYR A N 1
ATOM 608 C CA . TYR A 1 79 ? 25.074 9.300 -10.703 1.00 85.69 79 TYR A CA 1
ATOM 609 C C . TYR A 1 79 ? 25.119 9.147 -12.240 1.00 85.69 79 TYR A C 1
ATOM 611 O O . TYR A 1 79 ? 25.765 8.246 -12.759 1.00 85.69 79 TYR A O 1
ATOM 619 N N . GLY A 1 80 ? 24.428 10.021 -12.982 1.00 83.06 80 GLY A N 1
ATOM 620 C CA . GLY A 1 80 ? 24.385 9.972 -14.450 1.00 83.06 80 GLY A CA 1
ATOM 621 C C . GLY A 1 80 ? 23.371 8.992 -15.057 1.00 83.06 80 GLY A C 1
ATOM 622 O O . GLY A 1 80 ? 23.230 8.988 -16.274 1.00 83.06 80 GLY A O 1
ATOM 623 N N . ALA A 1 81 ? 22.626 8.242 -14.242 1.00 89.12 81 ALA A N 1
ATOM 624 C CA . ALA A 1 81 ? 21.551 7.335 -14.653 1.00 89.12 81 ALA A CA 1
ATOM 625 C C . ALA A 1 81 ? 20.245 7.642 -13.891 1.00 89.12 81 ALA A C 1
ATOM 627 O O . ALA A 1 81 ? 20.188 8.585 -13.095 1.00 89.12 81 ALA A O 1
ATOM 628 N N . TYR A 1 82 ? 19.190 6.864 -14.137 1.00 92.81 82 TYR A N 1
ATOM 629 C CA . TYR A 1 82 ? 17.944 6.913 -13.368 1.00 92.81 82 TYR A CA 1
ATOM 630 C C . TYR A 1 82 ? 17.807 5.677 -12.487 1.00 92.81 82 TYR A C 1
ATOM 632 O O . TYR A 1 82 ? 17.846 4.557 -12.987 1.00 92.81 82 TYR A O 1
ATOM 640 N N . ASP A 1 83 ? 17.622 5.893 -11.189 1.00 93.06 83 ASP A N 1
ATOM 641 C CA . ASP A 1 83 ? 17.187 4.870 -10.243 1.00 93.06 83 ASP A CA 1
ATOM 642 C C . ASP A 1 83 ? 15.686 4.649 -10.454 1.00 93.06 83 ASP A C 1
ATOM 644 O O . ASP A 1 83 ? 14.877 5.551 -10.195 1.00 93.06 83 ASP A O 1
ATOM 648 N N . CYS A 1 84 ? 15.329 3.502 -11.026 1.00 93.19 84 CYS A N 1
ATOM 649 C CA . CYS A 1 84 ? 13.962 3.178 -11.399 1.00 93.19 84 CYS A CA 1
ATOM 650 C C . CYS A 1 84 ? 13.373 2.137 -10.453 1.00 93.19 84 CYS A C 1
ATOM 652 O O . CYS A 1 84 ? 13.990 1.119 -10.148 1.00 93.19 84 CYS A O 1
ATOM 654 N N . SER A 1 85 ? 12.139 2.379 -10.021 1.00 93.06 85 SER A N 1
ATOM 655 C CA . SER A 1 85 ? 11.366 1.405 -9.254 1.00 93.06 85 SER A CA 1
ATOM 656 C C . SER A 1 85 ? 9.883 1.540 -9.559 1.00 93.06 85 SER A C 1
ATOM 658 O O . SER A 1 85 ? 9.387 2.627 -9.863 1.00 93.06 85 SER A O 1
ATOM 660 N N . LEU A 1 86 ? 9.169 0.421 -9.477 1.00 94.50 86 LEU A N 1
ATOM 6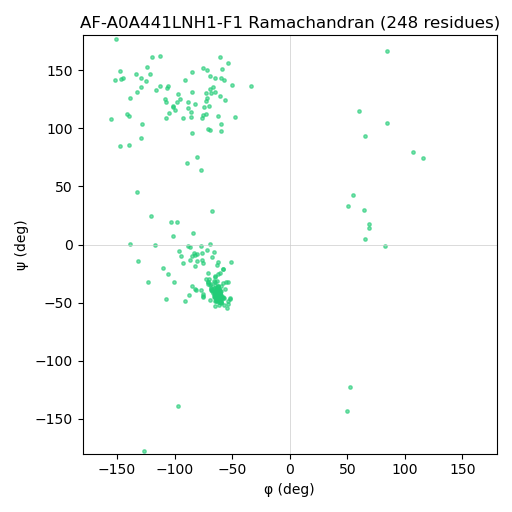61 C CA . LEU A 1 86 ? 7.716 0.392 -9.557 1.00 94.50 86 LEU A CA 1
ATOM 662 C C . LEU A 1 86 ? 7.157 0.146 -8.155 1.00 94.50 86 LEU A C 1
ATOM 664 O O . LEU A 1 86 ? 7.666 -0.699 -7.413 1.00 94.50 86 LEU A O 1
ATOM 668 N N . ALA A 1 87 ? 6.121 0.884 -7.773 1.00 93.88 87 ALA A N 1
ATOM 669 C CA . ALA A 1 87 ? 5.469 0.738 -6.479 1.00 93.88 87 ALA A CA 1
ATOM 670 C C . ALA A 1 87 ? 3.971 0.498 -6.635 1.00 93.88 87 ALA A C 1
ATOM 672 O O . ALA A 1 87 ? 3.311 1.121 -7.463 1.00 93.88 87 ALA A O 1
ATOM 673 N N . ALA A 1 88 ? 3.428 -0.381 -5.795 1.00 94.62 88 ALA A N 1
ATOM 674 C CA . ALA A 1 88 ? 1.995 -0.554 -5.636 1.00 94.62 88 ALA A CA 1
ATOM 675 C C . ALA A 1 88 ? 1.472 0.456 -4.609 1.00 94.62 88 ALA A C 1
ATOM 677 O O . ALA A 1 88 ? 1.807 0.379 -3.423 1.00 94.62 88 ALA A O 1
ATOM 678 N N . VAL A 1 89 ? 0.641 1.388 -5.069 1.00 93.56 89 VAL A N 1
ATOM 679 C CA . VAL A 1 89 ? 0.010 2.441 -4.272 1.00 93.56 89 VAL A CA 1
ATOM 680 C C . VAL A 1 89 ? -1.454 2.084 -4.047 1.00 93.56 89 VAL A C 1
ATOM 682 O O . VAL A 1 89 ? -2.270 2.082 -4.966 1.00 93.56 89 VAL A O 1
ATOM 685 N N . PHE A 1 90 ? -1.797 1.805 -2.797 1.00 93.44 90 PHE A N 1
ATOM 686 C CA . PHE A 1 90 ? -3.148 1.507 -2.351 1.00 93.44 90 PHE A CA 1
ATOM 687 C C . PHE A 1 90 ? -3.779 2.780 -1.820 1.00 93.44 90 PHE A C 1
ATOM 689 O O . PHE A 1 90 ? -3.265 3.418 -0.896 1.00 93.44 90 PHE A O 1
ATOM 696 N N . LYS A 1 91 ? -4.933 3.123 -2.372 1.00 92.06 91 LYS A N 1
ATOM 697 C CA . LYS A 1 91 ? -5.750 4.243 -1.931 1.00 92.06 91 LYS A CA 1
ATOM 698 C C . LYS A 1 91 ? -7.042 3.723 -1.342 1.00 92.06 91 LYS A C 1
ATOM 700 O O . LYS A 1 91 ? -7.673 2.831 -1.908 1.00 92.06 91 LYS A O 1
ATOM 705 N N . TRP A 1 92 ? -7.442 4.302 -0.216 1.00 92.19 92 TRP A N 1
ATOM 706 C CA . TRP A 1 92 ? -8.655 3.893 0.477 1.00 92.19 92 TRP A CA 1
ATOM 707 C C . TRP A 1 92 ? -9.403 5.091 1.048 1.00 92.19 92 TRP A C 1
ATOM 709 O O . TRP A 1 92 ? -8.946 5.737 1.988 1.00 92.19 92 TRP A O 1
ATOM 719 N N . LYS A 1 93 ? -10.583 5.380 0.490 1.00 89.19 93 LYS A N 1
ATOM 720 C CA . LYS A 1 93 ? -11.366 6.574 0.839 1.00 89.19 93 LYS A CA 1
ATOM 721 C C . LYS A 1 93 ? -11.826 6.583 2.301 1.00 89.19 93 LYS A C 1
ATOM 723 O O . LYS A 1 93 ? -11.828 7.645 2.923 1.00 89.19 93 LYS A O 1
ATOM 728 N N . LYS A 1 94 ? -12.218 5.429 2.854 1.00 88.56 94 LYS A N 1
ATOM 729 C CA . LYS A 1 94 ? -12.649 5.334 4.259 1.00 88.56 94 LYS A CA 1
ATOM 730 C C . LYS A 1 94 ? -11.494 5.660 5.209 1.00 88.56 94 LYS A C 1
ATOM 732 O O . LYS A 1 94 ? -11.661 6.504 6.087 1.00 88.56 94 LYS A O 1
ATOM 737 N N . PHE A 1 95 ? -10.323 5.061 4.982 1.00 91.12 95 PHE A N 1
ATOM 738 C CA . PHE A 1 95 ? -9.112 5.382 5.740 1.00 91.12 95 PHE A CA 1
ATOM 739 C C . PHE A 1 95 ? -8.729 6.854 5.587 1.00 91.12 95 PHE A C 1
ATOM 741 O O . PHE A 1 95 ? -8.541 7.531 6.588 1.00 91.12 95 PHE A O 1
ATOM 748 N N . ALA A 1 96 ? -8.709 7.368 4.356 1.00 88.88 96 ALA A N 1
ATOM 749 C CA . ALA A 1 96 ? -8.388 8.759 4.057 1.00 88.88 96 ALA A CA 1
ATOM 750 C C . ALA A 1 96 ? -9.219 9.753 4.877 1.00 88.88 96 ALA A C 1
ATOM 752 O O . ALA A 1 96 ? -8.692 10.692 5.474 1.00 88.88 96 ALA A O 1
ATOM 753 N N . LYS A 1 97 ? -10.537 9.521 4.934 1.00 88.12 97 LYS A N 1
ATOM 754 C CA . LYS A 1 97 ? -11.454 10.335 5.734 1.00 88.12 97 LYS A CA 1
ATOM 755 C C . LYS A 1 97 ? -11.102 10.256 7.221 1.00 88.12 97 LYS A C 1
ATOM 757 O O . LYS A 1 97 ? -10.913 11.291 7.849 1.00 88.12 97 LYS A O 1
ATOM 762 N N . SER A 1 98 ? -10.976 9.045 7.757 1.00 88.31 98 SER A N 1
ATOM 763 C CA . SER A 1 98 ? -10.703 8.839 9.181 1.00 88.31 98 SER A CA 1
ATOM 764 C C . SER A 1 98 ? -9.338 9.398 9.607 1.00 88.31 98 SER A C 1
ATOM 766 O O . SER A 1 98 ? -9.212 10.011 10.663 1.00 88.31 98 SER A O 1
ATOM 768 N N . TYR A 1 99 ? -8.316 9.252 8.767 1.00 86.88 99 TYR A N 1
ATOM 769 C CA . TYR A 1 99 ? -6.981 9.781 9.025 1.00 86.88 99 TYR A CA 1
ATOM 770 C C . TYR A 1 99 ? -6.934 11.314 8.962 1.00 86.88 99 TYR A C 1
ATOM 772 O O . TYR A 1 99 ? -6.226 11.951 9.743 1.00 86.88 99 TYR A O 1
ATOM 780 N N . LYS A 1 100 ? -7.730 11.932 8.079 1.00 86.31 100 LYS A N 1
ATOM 781 C CA . LYS A 1 100 ? -7.900 13.391 8.045 1.00 86.31 100 LYS A CA 1
ATOM 782 C C . LYS A 1 100 ? -8.534 13.913 9.337 1.00 86.31 100 LYS A C 1
ATOM 784 O O . LYS A 1 100 ? -8.100 14.940 9.851 1.00 86.31 100 LYS A O 1
ATOM 789 N N . GLU A 1 101 ? -9.534 13.210 9.866 1.00 89.06 101 GLU A N 1
ATOM 790 C CA . GLU A 1 101 ? -10.164 13.554 11.148 1.00 89.06 101 GLU A CA 1
ATOM 791 C C . GLU A 1 101 ? -9.171 13.419 12.315 1.00 89.06 101 GLU A C 1
ATOM 793 O O . GLU A 1 101 ? -9.096 14.316 13.156 1.00 89.06 101 GLU A O 1
ATOM 798 N N . PHE A 1 102 ? -8.348 12.363 12.325 1.00 89.00 102 PHE A N 1
ATOM 799 C CA . PHE A 1 102 ? -7.247 12.218 13.283 1.00 89.00 102 PHE A CA 1
ATOM 800 C C . PHE A 1 102 ? -6.240 13.367 13.182 1.00 89.00 102 PHE A C 1
ATOM 802 O O . PHE A 1 102 ? -5.903 13.977 14.193 1.00 89.00 102 PHE A O 1
ATOM 809 N N . SER A 1 103 ? -5.783 13.687 11.971 1.00 84.50 103 SER A N 1
ATOM 810 C CA . SER A 1 103 ? -4.776 14.730 11.750 1.00 84.50 103 SER A CA 1
ATOM 811 C C . SER A 1 103 ? -5.274 16.095 12.234 1.00 84.50 103 SER A C 1
ATOM 813 O O . SER A 1 103 ? -4.558 16.789 12.948 1.00 84.50 103 SER A O 1
ATOM 815 N N . ALA A 1 104 ? -6.531 16.445 11.940 1.00 85.00 104 ALA A N 1
ATOM 816 C CA . ALA A 1 104 ? -7.153 17.671 12.442 1.00 85.00 104 ALA A CA 1
ATOM 817 C C . ALA A 1 104 ? -7.248 17.699 13.978 1.00 85.00 104 ALA A C 1
ATOM 819 O O . ALA A 1 104 ? -7.009 18.734 14.596 1.00 85.00 104 ALA A O 1
ATOM 820 N N . TRP A 1 105 ? -7.573 16.566 14.607 1.00 89.38 105 TRP A N 1
ATOM 821 C CA . TRP A 1 105 ? -7.594 16.451 16.066 1.00 89.38 105 TRP A CA 1
ATOM 822 C C . TRP A 1 105 ? -6.194 16.573 16.683 1.00 89.38 105 TRP A C 1
ATOM 824 O O . TRP A 1 105 ? -6.029 17.246 17.700 1.00 89.38 105 TRP A O 1
ATOM 834 N N . TYR A 1 106 ? -5.183 15.954 16.069 1.00 85.94 106 TYR A N 1
ATOM 835 C CA . TYR A 1 106 ? -3.809 15.977 16.566 1.00 85.94 106 TYR A CA 1
ATOM 836 C C . TYR A 1 106 ? -3.196 17.380 16.474 1.00 85.94 106 TYR A C 1
ATOM 838 O O . TYR A 1 106 ? -2.578 17.829 17.435 1.00 85.94 106 TYR A O 1
ATOM 846 N N . GLU A 1 107 ? -3.469 18.122 15.395 1.00 82.94 107 GLU A N 1
ATOM 847 C CA . GLU A 1 107 ? -3.040 19.523 15.244 1.00 82.94 107 GLU A CA 1
ATOM 848 C C . GLU A 1 107 ? -3.561 20.441 16.363 1.00 82.94 107 GLU A C 1
ATOM 850 O O . GLU A 1 107 ? -2.876 21.383 16.758 1.00 82.94 107 GLU A O 1
ATOM 855 N N . LEU A 1 108 ? -4.762 20.182 16.894 1.00 84.38 108 LEU A N 1
ATOM 856 C CA . LEU A 1 108 ? -5.305 20.943 18.025 1.00 84.38 108 LEU A CA 1
ATOM 857 C C . LEU A 1 108 ? -4.600 20.612 19.346 1.00 84.38 108 LEU A C 1
ATOM 859 O O . LEU A 1 108 ? -4.541 21.462 20.233 1.00 84.38 108 LEU A O 1
ATOM 863 N N . LYS A 1 109 ? -4.096 19.382 19.492 1.00 81.19 109 LYS A N 1
ATOM 864 C CA . LYS A 1 109 ? -3.382 18.930 20.693 1.00 81.19 109 LYS A CA 1
ATOM 865 C C . LYS A 1 109 ? -1.924 19.353 20.715 1.00 81.19 109 LYS A C 1
ATOM 867 O O . LYS A 1 109 ? -1.429 19.725 21.774 1.00 81.19 109 LYS A O 1
ATOM 872 N N . ASP A 1 110 ? -1.267 19.301 19.566 1.00 76.62 110 ASP A N 1
ATOM 873 C CA . ASP A 1 110 ? 0.103 19.754 19.397 1.00 76.62 110 ASP A CA 1
ATOM 874 C C . ASP A 1 110 ? 0.196 20.706 18.195 1.00 76.62 110 ASP A C 1
ATOM 876 O O . ASP A 1 110 ? 0.441 20.275 17.064 1.00 76.62 110 ASP A O 1
ATOM 880 N N . PRO A 1 111 ? 0.045 22.024 18.415 1.00 69.31 111 PRO A N 1
ATOM 881 C CA . PRO A 1 111 ? 0.185 23.024 17.361 1.00 69.31 111 PRO A CA 1
ATOM 882 C C . PRO A 1 111 ? 1.586 23.078 16.730 1.00 69.31 111 PRO A C 1
ATOM 884 O O . PRO A 1 111 ? 1.747 23.677 15.667 1.00 69.31 111 PRO A O 1
ATOM 887 N N . SER A 1 112 ? 2.609 22.476 17.349 1.00 68.69 112 SER A N 1
ATOM 888 C CA . SER A 1 112 ? 3.962 22.396 16.782 1.00 68.69 112 SER A CA 1
ATOM 889 C C . SER A 1 112 ? 4.112 21.272 15.743 1.00 68.69 112 SER A C 1
ATOM 891 O O . SER A 1 112 ? 5.019 21.322 14.906 1.00 68.69 112 SER A O 1
ATOM 893 N N . SER A 1 113 ? 3.149 20.341 15.691 1.00 62.59 113 SER A N 1
ATOM 894 C CA . SER A 1 113 ? 3.046 19.259 14.696 1.00 62.59 113 SER A CA 1
ATOM 895 C C . SER A 1 113 ? 2.712 19.734 13.271 1.00 62.59 113 SER A C 1
ATOM 897 O O . SER A 1 113 ? 2.672 18.938 12.331 1.00 62.59 113 SER A O 1
ATOM 899 N N . VAL A 1 114 ? 2.565 21.049 13.060 1.00 54.00 114 VAL A N 1
ATOM 900 C CA . VAL A 1 114 ? 2.408 21.722 11.752 1.00 54.00 114 VAL A CA 1
ATOM 901 C C . VAL A 1 114 ? 3.486 21.315 10.726 1.00 54.00 114 VAL A C 1
ATOM 903 O O . VAL A 1 114 ? 3.306 21.509 9.525 1.00 54.00 114 VAL A O 1
ATOM 906 N N . GLN A 1 115 ? 4.576 20.680 11.156 1.00 50.53 115 GLN A N 1
ATOM 907 C CA . GLN A 1 115 ? 5.591 20.062 10.295 1.00 50.53 115 GLN A CA 1
ATOM 908 C C . GLN A 1 115 ? 5.030 18.985 9.339 1.00 50.53 115 GLN A C 1
ATOM 910 O O . GLN A 1 115 ? 5.614 18.751 8.282 1.00 50.53 115 GLN A O 1
ATOM 915 N N . PHE A 1 116 ? 3.861 18.393 9.621 1.00 51.38 116 PHE A N 1
ATOM 916 C CA . PHE A 1 116 ? 3.160 17.504 8.680 1.00 51.38 116 PHE A CA 1
ATOM 917 C C . PHE A 1 116 ? 2.411 18.250 7.550 1.00 51.38 116 PHE A C 1
ATOM 919 O O . PHE A 1 116 ? 1.841 17.613 6.664 1.00 51.38 116 PHE A O 1
ATOM 926 N N . LYS A 1 117 ? 2.428 19.596 7.524 1.00 50.62 117 LYS A N 1
ATOM 927 C CA . LYS A 1 117 ? 1.765 20.422 6.490 1.00 50.62 117 LYS A CA 1
ATOM 928 C C . LYS A 1 117 ? 2.571 20.593 5.200 1.00 50.62 117 LYS A C 1
ATOM 930 O O . LYS A 1 117 ? 2.040 21.119 4.222 1.00 50.62 117 LYS A O 1
ATOM 935 N N . THR A 1 118 ? 3.837 20.179 5.148 1.00 42.50 118 THR A N 1
ATOM 936 C CA . THR A 1 118 ? 4.709 20.497 4.008 1.00 42.50 118 THR A CA 1
ATOM 937 C C . THR A 1 118 ? 4.846 19.356 2.995 1.00 42.50 118 THR A C 1
ATOM 939 O O . THR A 1 118 ? 5.464 18.336 3.275 1.00 42.50 118 THR A O 1
ATOM 942 N N . LYS A 1 119 ? 4.350 19.649 1.778 1.00 37.47 119 LYS A N 1
ATOM 943 C CA . LYS A 1 119 ? 4.393 18.923 0.486 1.00 37.47 119 LYS A CA 1
ATOM 944 C C . LYS A 1 119 ? 3.319 17.841 0.274 1.00 37.47 119 LYS A C 1
ATOM 946 O O . LYS A 1 119 ? 3.409 16.729 0.768 1.00 37.47 119 LYS A O 1
ATOM 951 N N . ASN A 1 120 ? 2.331 18.190 -0.559 1.00 43.50 120 ASN A N 1
ATOM 952 C CA . ASN A 1 120 ? 1.306 17.313 -1.143 1.00 43.50 120 ASN A CA 1
ATOM 953 C C . ASN A 1 120 ? 0.473 16.489 -0.143 1.00 43.50 120 ASN A C 1
ATOM 955 O O . ASN A 1 120 ? 0.167 15.324 -0.404 1.00 43.50 120 ASN A O 1
ATOM 959 N N . SER A 1 121 ? 0.040 17.094 0.969 1.00 45.78 121 SER A N 1
ATOM 960 C CA . SER A 1 121 ? -0.840 16.428 1.943 1.00 45.78 121 SER A CA 1
ATOM 961 C C . SER A 1 121 ? -2.109 15.858 1.295 1.00 45.78 121 SER A C 1
ATOM 963 O O . SER A 1 121 ? -2.543 14.780 1.670 1.00 45.78 121 SER A O 1
ATOM 965 N N . GLU A 1 122 ? -2.654 16.481 0.245 1.00 44.12 122 GLU A N 1
ATOM 966 C CA . GLU A 1 122 ? -3.790 15.929 -0.509 1.00 44.12 122 GLU A CA 1
ATOM 967 C C . GLU A 1 122 ? -3.488 14.594 -1.217 1.00 44.12 122 GLU A C 1
ATOM 969 O O . GLU A 1 122 ? -4.384 13.756 -1.318 1.00 44.12 122 GLU A O 1
ATOM 974 N N . GLN A 1 123 ? -2.244 14.349 -1.655 1.00 48.62 123 GLN A N 1
ATOM 975 C CA . GLN A 1 123 ? -1.843 13.060 -2.240 1.00 48.62 123 GLN A CA 1
ATOM 976 C C . GLN A 1 123 ? -1.621 11.985 -1.169 1.00 48.62 123 GLN A C 1
ATOM 978 O O . GLN A 1 123 ? -2.032 10.842 -1.369 1.00 48.62 123 GLN A O 1
ATOM 983 N N . LEU A 1 124 ? -1.035 12.348 -0.023 1.00 52.56 124 LEU A N 1
ATOM 984 C CA . LEU A 1 124 ? -0.837 11.432 1.109 1.00 52.56 124 LEU A CA 1
ATOM 985 C C . LEU A 1 124 ? -2.155 11.092 1.816 1.00 52.56 124 LEU A C 1
ATOM 987 O O . LEU A 1 124 ? -2.342 9.960 2.247 1.00 52.56 124 LEU A O 1
ATOM 991 N N . ASN A 1 125 ? -3.107 12.026 1.856 1.00 55.88 125 ASN A N 1
ATOM 992 C CA . ASN A 1 125 ? -4.389 11.837 2.530 1.00 55.88 125 ASN A CA 1
ATOM 993 C C . ASN A 1 125 ? -5.222 10.709 1.919 1.00 55.88 125 ASN A C 1
ATOM 995 O O . ASN A 1 125 ? -6.035 10.136 2.627 1.00 55.88 125 ASN A O 1
ATOM 999 N N . ALA A 1 126 ? -5.035 10.365 0.640 1.00 61.03 126 ALA A N 1
ATOM 1000 C CA . ALA A 1 126 ? -5.724 9.234 0.015 1.00 61.03 126 ALA A CA 1
ATOM 1001 C C . ALA A 1 126 ? -4.937 7.916 0.082 1.00 61.03 126 ALA A C 1
ATOM 1003 O O . ALA A 1 126 ? -5.515 6.855 -0.168 1.00 61.03 126 ALA A O 1
ATOM 1004 N N . GLN A 1 127 ? -3.636 7.973 0.376 1.00 82.56 127 GLN A N 1
ATOM 1005 C CA . GLN A 1 127 ? -2.734 6.833 0.304 1.00 82.56 127 GLN A CA 1
ATOM 1006 C C . GLN A 1 127 ? -2.779 6.032 1.606 1.00 82.56 127 GLN A C 1
ATOM 1008 O O . GLN A 1 127 ? -2.280 6.448 2.644 1.00 82.56 127 GLN A O 1
ATOM 1013 N N . PHE A 1 128 ? -3.353 4.838 1.527 1.00 89.44 128 PHE A N 1
ATOM 1014 C CA . PHE A 1 128 ? -3.375 3.877 2.622 1.00 89.44 128 PHE A CA 1
ATOM 1015 C C . PHE A 1 128 ? -2.010 3.197 2.796 1.00 89.44 128 PHE A C 1
ATOM 1017 O O . PHE A 1 128 ? -1.489 3.071 3.907 1.00 89.44 128 PHE A O 1
ATOM 1024 N N . LEU A 1 129 ? -1.415 2.776 1.679 1.00 91.50 129 LEU A N 1
ATOM 1025 C CA . LEU A 1 129 ? -0.165 2.026 1.640 1.00 91.50 129 LEU A CA 1
ATOM 1026 C C . LEU A 1 129 ? 0.561 2.317 0.319 1.00 91.50 129 LEU A C 1
ATOM 1028 O O . LEU A 1 129 ? -0.078 2.413 -0.722 1.00 91.50 129 LEU A O 1
ATOM 1032 N N . SER A 1 130 ? 1.888 2.433 0.344 1.00 91.19 130 SER A N 1
ATOM 1033 C CA . SER A 1 130 ? 2.727 2.363 -0.861 1.00 91.19 130 SER A CA 1
ATOM 1034 C C . SER A 1 130 ? 3.896 1.433 -0.589 1.00 91.19 130 SER A C 1
ATOM 1036 O O . SER A 1 130 ? 4.534 1.539 0.461 1.00 91.19 130 SER A O 1
ATOM 1038 N N . VAL A 1 131 ? 4.136 0.493 -1.499 1.00 91.38 131 VAL A N 1
ATOM 1039 C CA . VAL A 1 131 ? 5.204 -0.499 -1.367 1.00 91.38 131 VAL A CA 1
ATOM 1040 C C . VAL A 1 131 ? 5.887 -0.699 -2.713 1.00 91.38 131 VAL A C 1
ATOM 1042 O O . VAL A 1 131 ? 5.230 -1.036 -3.697 1.00 91.38 131 VAL A O 1
ATOM 1045 N N . ALA A 1 132 ? 7.209 -0.540 -2.741 1.00 91.62 132 ALA A N 1
ATOM 1046 C CA . ALA A 1 132 ? 8.028 -0.865 -3.905 1.00 91.62 132 ALA A CA 1
ATOM 1047 C C . ALA A 1 132 ? 8.001 -2.372 -4.206 1.00 91.62 132 ALA A C 1
ATOM 1049 O O . ALA A 1 132 ? 8.027 -3.200 -3.288 1.00 91.62 132 ALA A O 1
ATOM 1050 N N . PHE A 1 133 ? 8.004 -2.732 -5.488 1.00 94.00 133 PHE A N 1
ATOM 1051 C CA . PHE A 1 133 ? 7.976 -4.120 -5.956 1.00 94.00 133 PHE A CA 1
ATOM 1052 C C . PHE A 1 133 ? 9.137 -4.934 -5.382 1.00 94.00 133 PHE A C 1
ATOM 1054 O O . PHE A 1 133 ? 8.930 -6.056 -4.930 1.00 94.00 133 PHE A O 1
ATOM 1061 N N . ASP A 1 134 ? 10.320 -4.335 -5.262 1.00 89.44 134 ASP A N 1
ATOM 1062 C CA . ASP A 1 134 ? 11.503 -4.980 -4.683 1.00 89.44 134 ASP A CA 1
ATOM 1063 C C . ASP A 1 134 ? 11.353 -5.316 -3.197 1.00 89.44 134 ASP A C 1
ATOM 1065 O O . ASP A 1 134 ? 11.874 -6.328 -2.717 1.00 89.44 134 ASP A O 1
ATOM 1069 N N . GLY A 1 135 ? 10.598 -4.502 -2.456 1.00 87.12 135 GLY A N 1
ATOM 1070 C CA . GLY A 1 135 ? 10.241 -4.807 -1.074 1.00 87.12 135 GLY A CA 1
ATOM 1071 C C . GLY A 1 135 ? 9.298 -6.008 -0.994 1.00 87.12 135 GLY A C 1
ATOM 1072 O O . GLY A 1 135 ? 9.464 -6.872 -0.135 1.00 87.12 135 GLY A O 1
ATOM 1073 N N . ILE A 1 136 ? 8.344 -6.103 -1.922 1.00 90.06 136 ILE A N 1
ATOM 1074 C CA . ILE A 1 136 ? 7.382 -7.211 -1.984 1.00 90.06 136 ILE A CA 1
ATOM 1075 C C . ILE A 1 136 ? 8.082 -8.513 -2.394 1.00 90.06 136 ILE A C 1
ATOM 1077 O O . ILE A 1 136 ? 7.902 -9.551 -1.747 1.00 90.06 136 ILE A O 1
ATOM 1081 N N . ASP A 1 137 ? 8.898 -8.462 -3.446 1.00 87.62 137 ASP A N 1
ATOM 1082 C CA . ASP A 1 137 ? 9.603 -9.625 -3.982 1.00 87.62 137 ASP A CA 1
ATOM 1083 C C . ASP A 1 137 ? 10.578 -10.217 -2.958 1.00 87.62 137 ASP A C 1
ATOM 1085 O O . ASP A 1 137 ? 10.556 -11.420 -2.684 1.00 87.62 137 ASP A O 1
ATOM 1089 N N . SER A 1 138 ? 11.326 -9.367 -2.254 1.00 83.44 138 SER A N 1
ATOM 1090 C CA . SER A 1 138 ? 12.231 -9.802 -1.182 1.00 83.44 138 SER A CA 1
ATOM 1091 C C . SER A 1 138 ? 11.525 -10.262 0.100 1.00 83.44 138 SER A C 1
ATOM 1093 O O . SER A 1 138 ? 12.173 -10.741 1.030 1.00 83.44 138 SER A O 1
ATOM 1095 N N . GLY A 1 139 ? 10.195 -10.139 0.188 1.00 82.12 139 GLY A N 1
ATOM 1096 C CA . GLY A 1 139 ? 9.461 -10.436 1.418 1.00 82.12 139 GLY A CA 1
ATOM 1097 C C . GLY A 1 139 ? 9.812 -9.493 2.572 1.00 82.12 139 GLY A C 1
ATOM 1098 O O . GLY A 1 139 ? 9.713 -9.900 3.725 1.00 82.12 139 GLY A O 1
ATOM 1099 N N . PHE A 1 140 ? 10.184 -8.247 2.264 1.00 83.00 140 PHE A N 1
ATOM 1100 C CA . PHE A 1 140 ? 10.419 -7.156 3.217 1.00 83.00 140 PHE A CA 1
ATOM 1101 C C . PHE A 1 140 ? 11.655 -7.299 4.124 1.00 83.00 140 PHE A C 1
ATOM 1103 O O . PHE A 1 140 ? 11.763 -6.568 5.106 1.00 83.00 140 PHE A O 1
ATOM 1110 N N . VAL A 1 141 ? 12.583 -8.214 3.819 1.00 76.88 141 VAL A N 1
ATOM 1111 C CA . VAL A 1 141 ? 13.804 -8.435 4.624 1.00 76.88 141 VAL A CA 1
ATOM 1112 C C . VAL A 1 141 ? 14.970 -7.579 4.126 1.00 76.88 141 VAL A C 1
ATOM 1114 O O . VAL A 1 141 ? 15.621 -6.887 4.902 1.00 76.88 141 VAL A O 1
ATOM 1117 N N . SER A 1 142 ? 15.218 -7.604 2.820 1.00 70.00 142 SER A N 1
ATOM 1118 C CA . SER A 1 142 ? 16.266 -6.830 2.156 1.00 70.00 142 SER A CA 1
ATOM 1119 C C . SER A 1 142 ? 15.846 -6.649 0.705 1.00 70.00 142 SER A C 1
ATOM 1121 O O . SER A 1 142 ? 15.829 -7.627 -0.043 1.00 70.00 142 SER A O 1
ATOM 1123 N N . GLY A 1 143 ? 15.451 -5.432 0.324 1.00 64.75 143 GLY A N 1
ATOM 1124 C CA . GLY A 1 143 ? 15.027 -5.142 -1.047 1.00 64.75 143 GLY A CA 1
ATOM 1125 C C . GLY A 1 143 ? 16.084 -5.560 -2.070 1.00 64.75 143 GLY A C 1
ATOM 1126 O O . GLY A 1 143 ? 17.274 -5.641 -1.753 1.00 64.75 143 GLY A O 1
ATOM 1127 N N . ARG A 1 144 ? 15.654 -5.815 -3.308 1.00 70.44 144 ARG A N 1
ATOM 1128 C CA . ARG A 1 144 ? 16.595 -5.889 -4.431 1.00 70.44 144 ARG A CA 1
ATOM 1129 C C . ARG A 1 144 ? 17.341 -4.549 -4.543 1.00 70.44 144 ARG A C 1
ATOM 1131 O O . ARG A 1 144 ? 16.840 -3.512 -4.107 1.00 70.44 144 ARG A O 1
ATOM 1138 N N . GLY A 1 145 ? 18.572 -4.591 -5.054 1.00 74.81 145 GLY A N 1
ATOM 1139 C CA . GLY A 1 145 ? 19.340 -3.373 -5.320 1.00 74.81 145 GLY A CA 1
ATOM 1140 C C . GLY A 1 145 ? 18.622 -2.466 -6.332 1.00 74.81 145 GLY A C 1
ATOM 1141 O O . GLY A 1 145 ? 17.749 -2.950 -7.051 1.00 74.81 145 GLY A O 1
ATOM 1142 N N . PRO A 1 146 ? 18.982 -1.173 -6.400 1.00 82.62 146 PRO A N 1
ATOM 1143 C CA . PRO A 1 146 ? 18.361 -0.227 -7.328 1.00 82.62 146 PRO A CA 1
ATOM 1144 C C . PRO A 1 146 ? 18.487 -0.697 -8.781 1.00 82.62 146 PRO A C 1
ATOM 1146 O O . PRO A 1 146 ? 19.535 -1.219 -9.180 1.00 82.62 146 PRO A O 1
ATOM 1149 N N . PHE A 1 147 ? 17.439 -0.476 -9.579 1.00 91.50 147 PHE A N 1
ATOM 1150 C CA . PHE A 1 147 ? 17.469 -0.762 -11.010 1.00 91.50 147 PHE A CA 1
ATOM 1151 C C . PHE A 1 147 ? 17.889 0.492 -11.778 1.00 91.50 147 PHE A C 1
ATOM 1153 O O . PHE A 1 147 ? 17.138 1.460 -11.888 1.00 91.50 147 PHE A O 1
ATOM 1160 N N . TRP A 1 148 ? 19.101 0.480 -12.329 1.00 93.62 148 TRP A N 1
ATOM 1161 C CA . TRP A 1 148 ? 19.656 1.634 -13.034 1.00 93.62 148 TRP A CA 1
ATOM 1162 C C . TRP A 1 148 ? 19.293 1.629 -14.519 1.00 93.62 148 TRP A C 1
ATOM 1164 O O . TRP A 1 148 ? 19.651 0.710 -15.255 1.00 93.62 148 TRP A O 1
ATOM 1174 N N . VAL A 1 149 ? 18.648 2.701 -14.977 1.00 92.88 149 VAL A N 1
ATOM 1175 C CA . VAL A 1 149 ? 18.337 2.943 -16.390 1.00 92.88 149 VAL A CA 1
ATOM 1176 C C . VAL A 1 149 ? 19.228 4.060 -16.926 1.00 92.88 149 VAL A C 1
ATOM 1178 O O . VAL A 1 149 ? 19.065 5.227 -16.561 1.00 92.88 149 VAL A O 1
ATOM 1181 N N . ALA A 1 150 ? 20.185 3.703 -17.785 1.00 91.75 150 ALA A N 1
ATOM 1182 C CA . ALA A 1 150 ? 21.073 4.651 -18.464 1.00 91.75 150 ALA A CA 1
ATOM 1183 C C . ALA A 1 150 ? 20.790 4.767 -19.973 1.00 91.75 150 ALA A C 1
ATOM 1185 O O . ALA A 1 150 ? 21.176 5.751 -20.600 1.00 91.75 150 ALA A O 1
ATOM 1186 N N . ASN A 1 151 ? 20.126 3.770 -20.559 1.00 91.25 151 ASN A N 1
ATOM 1187 C CA . ASN A 1 151 ? 19.791 3.696 -21.980 1.00 91.25 151 ASN A CA 1
ATOM 1188 C C . ASN A 1 151 ? 18.494 2.892 -22.202 1.00 91.25 151 ASN A C 1
ATOM 1190 O O . ASN A 1 151 ? 17.913 2.356 -21.256 1.00 91.25 151 ASN A O 1
ATOM 1194 N N . GLU A 1 152 ? 18.049 2.804 -23.456 1.00 91.00 152 GLU A N 1
ATOM 1195 C CA . GLU A 1 152 ? 16.812 2.108 -23.838 1.00 91.00 152 GLU A CA 1
ATOM 1196 C C . GLU A 1 152 ? 16.860 0.608 -23.525 1.00 91.00 152 GLU A C 1
ATOM 1198 O O . GLU A 1 152 ? 15.882 0.049 -23.044 1.00 91.00 152 GLU A O 1
ATOM 1203 N N . GLN A 1 153 ? 18.019 -0.037 -23.682 1.00 94.31 153 GLN A N 1
ATOM 1204 C CA . GLN A 1 153 ? 18.176 -1.453 -23.344 1.00 94.31 153 GLN A CA 1
ATOM 1205 C C . GLN A 1 153 ? 17.958 -1.709 -21.844 1.00 94.31 153 GLN A C 1
ATOM 1207 O O . GLN A 1 153 ? 17.355 -2.714 -21.464 1.00 94.31 153 GLN A O 1
ATOM 1212 N N . ASN A 1 154 ? 18.428 -0.808 -20.973 1.00 94.94 154 ASN A N 1
ATOM 1213 C CA . ASN A 1 154 ? 18.140 -0.903 -19.543 1.00 94.94 154 ASN A CA 1
ATOM 1214 C C . ASN A 1 154 ? 16.653 -0.675 -19.254 1.00 94.94 154 ASN A C 1
ATOM 1216 O O . ASN A 1 154 ? 16.100 -1.348 -18.389 1.00 94.94 154 ASN A O 1
ATOM 1220 N N . LEU A 1 155 ? 16.009 0.250 -19.971 1.00 95.62 155 LEU A N 1
ATOM 1221 C CA . LEU A 1 155 ? 14.578 0.510 -19.827 1.00 95.62 155 LEU A CA 1
ATOM 1222 C C . LEU A 1 155 ? 13.742 -0.721 -20.208 1.00 95.62 155 LEU A C 1
ATOM 1224 O O . LEU A 1 155 ? 12.852 -1.110 -19.454 1.00 95.62 155 LEU A O 1
ATOM 1228 N N . ASP A 1 156 ? 14.071 -1.383 -21.315 1.00 96.06 156 ASP A N 1
ATOM 1229 C CA . ASP A 1 156 ? 13.406 -2.618 -21.736 1.00 96.06 156 ASP A CA 1
ATOM 1230 C C . ASP A 1 156 ? 13.587 -3.749 -20.717 1.00 96.06 156 ASP A C 1
ATOM 1232 O O . ASP A 1 156 ? 12.633 -4.469 -20.408 1.00 96.06 156 ASP A O 1
ATOM 1236 N N . ALA A 1 157 ? 14.792 -3.888 -20.154 1.00 96.25 157 ALA A N 1
ATOM 1237 C CA . ALA A 1 157 ? 15.071 -4.864 -19.103 1.00 96.25 157 ALA A CA 1
ATOM 1238 C C . ALA A 1 157 ? 14.278 -4.569 -17.817 1.00 96.25 157 ALA A C 1
ATOM 1240 O O . ALA A 1 157 ? 13.738 -5.491 -17.206 1.00 96.25 157 ALA A O 1
ATOM 1241 N N . PHE A 1 158 ? 14.152 -3.293 -17.439 1.00 96.38 158 PHE A N 1
ATOM 1242 C CA . PHE A 1 158 ? 13.333 -2.869 -16.303 1.00 96.38 158 PHE A CA 1
ATOM 1243 C C . PHE A 1 158 ? 11.853 -3.226 -16.508 1.00 96.38 158 PHE A C 1
ATOM 1245 O O . PHE A 1 158 ? 11.209 -3.778 -15.615 1.00 96.38 158 PHE A O 1
ATOM 1252 N N . ILE A 1 159 ? 11.316 -2.964 -17.704 1.00 96.69 159 ILE A N 1
ATOM 1253 C CA . ILE A 1 159 ? 9.929 -3.292 -18.064 1.00 96.69 159 ILE A CA 1
ATOM 1254 C C . ILE A 1 159 ? 9.704 -4.807 -18.037 1.00 96.69 159 ILE A C 1
ATOM 1256 O O . ILE A 1 159 ? 8.695 -5.263 -17.499 1.00 96.69 159 ILE A O 1
ATOM 1260 N N . ALA A 1 160 ? 10.637 -5.591 -18.585 1.00 96.62 160 ALA A N 1
ATOM 1261 C CA . ALA A 1 160 ? 10.567 -7.049 -18.549 1.00 96.62 160 ALA A CA 1
ATOM 1262 C C . ALA A 1 160 ? 10.539 -7.581 -17.107 1.00 96.62 160 ALA A C 1
ATOM 1264 O O . ALA A 1 160 ? 9.664 -8.377 -16.774 1.00 96.62 160 ALA A O 1
ATOM 1265 N N . GLN A 1 161 ? 11.401 -7.062 -16.225 1.00 95.56 161 GLN A N 1
ATOM 1266 C CA . GLN A 1 161 ? 11.379 -7.428 -14.808 1.00 95.56 161 GLN A CA 1
ATOM 1267 C C . GLN A 1 161 ? 10.038 -7.076 -14.145 1.00 95.56 161 GLN A C 1
ATOM 1269 O O . GLN A 1 161 ? 9.497 -7.884 -13.396 1.00 95.56 161 GLN A O 1
ATOM 1274 N N . CYS A 1 162 ? 9.464 -5.904 -14.440 1.00 96.00 162 CYS A N 1
ATOM 1275 C CA . CYS A 1 162 ? 8.159 -5.513 -13.896 1.00 96.00 162 CYS A CA 1
ATOM 1276 C C . CYS A 1 162 ? 7.036 -6.476 -14.324 1.00 96.00 162 CYS A C 1
ATOM 1278 O O . CYS A 1 162 ? 6.141 -6.774 -13.530 1.00 96.00 162 CYS A O 1
ATOM 1280 N N . VAL A 1 163 ? 7.075 -6.969 -15.567 1.00 96.31 163 VAL A N 1
ATOM 1281 C CA . VAL A 1 163 ? 6.145 -7.994 -16.070 1.00 96.31 163 VAL A CA 1
ATOM 1282 C C . VAL A 1 163 ? 6.330 -9.309 -15.309 1.00 96.31 163 VAL A C 1
ATOM 1284 O O . VAL A 1 163 ? 5.350 -9.855 -14.798 1.00 96.31 163 VAL A O 1
ATOM 1287 N N . ASP A 1 164 ? 7.572 -9.772 -15.164 1.00 95.31 164 ASP A N 1
ATOM 1288 C CA . ASP A 1 164 ? 7.893 -11.014 -14.453 1.00 95.31 164 ASP A CA 1
ATOM 1289 C C . ASP A 1 164 ? 7.491 -10.951 -12.971 1.00 95.31 164 ASP A C 1
ATOM 1291 O O . ASP A 1 164 ? 6.936 -11.907 -12.425 1.00 95.31 164 ASP A O 1
ATOM 1295 N N . ASP A 1 165 ? 7.689 -9.806 -12.318 1.00 95.44 165 ASP A N 1
ATOM 1296 C CA . ASP A 1 165 ? 7.271 -9.571 -10.935 1.00 95.44 165 ASP A CA 1
ATOM 1297 C C . ASP A 1 165 ? 5.747 -9.707 -10.773 1.00 95.44 165 ASP A C 1
ATOM 1299 O O . ASP A 1 165 ? 5.258 -10.358 -9.834 1.00 95.44 165 ASP A O 1
ATOM 1303 N N . LEU A 1 166 ? 4.983 -9.125 -11.704 1.00 95.31 166 LEU A N 1
ATOM 1304 C CA . LEU A 1 166 ? 3.518 -9.181 -11.717 1.00 95.31 166 LEU A CA 1
ATOM 1305 C C . LEU A 1 166 ? 2.976 -10.572 -12.047 1.00 95.31 166 LEU A C 1
ATOM 1307 O O . LEU A 1 166 ? 1.917 -10.950 -11.544 1.00 95.31 166 LEU A O 1
ATOM 1311 N N . ASP A 1 167 ? 3.695 -11.369 -12.824 1.00 94.12 167 ASP A N 1
ATOM 1312 C CA . ASP A 1 167 ? 3.345 -12.776 -13.035 1.00 94.12 167 ASP A CA 1
ATOM 1313 C C . ASP A 1 167 ? 3.844 -13.684 -11.899 1.00 94.12 167 ASP A C 1
ATOM 1315 O O . ASP A 1 167 ? 3.317 -14.778 -11.662 1.00 94.12 167 ASP A O 1
ATOM 1319 N N . GLY A 1 168 ? 4.801 -13.188 -11.121 1.00 94.12 168 GLY A N 1
ATOM 1320 C CA . GLY A 1 168 ? 5.432 -13.866 -10.009 1.00 94.12 168 GLY A CA 1
ATOM 1321 C C . GLY A 1 168 ? 4.853 -13.527 -8.635 1.00 94.12 168 GLY A C 1
ATOM 1322 O O . GLY A 1 168 ? 3.642 -13.510 -8.376 1.00 94.12 168 GLY A O 1
ATOM 1323 N N . LYS A 1 169 ? 5.773 -13.379 -7.678 1.00 92.81 169 LYS A N 1
ATOM 1324 C CA . LYS A 1 169 ? 5.468 -13.222 -6.251 1.00 92.81 169 LYS A CA 1
ATOM 1325 C C . LYS A 1 169 ? 4.794 -11.884 -5.954 1.00 92.81 169 LYS A C 1
ATOM 1327 O O . LYS A 1 169 ? 3.877 -11.862 -5.129 1.00 92.81 169 LYS A O 1
ATOM 1332 N N . VAL A 1 170 ? 5.199 -10.810 -6.633 1.00 95.12 170 VAL A N 1
ATOM 1333 C CA . VAL A 1 170 ? 4.628 -9.472 -6.429 1.00 95.12 170 VAL A CA 1
ATOM 1334 C C . VAL A 1 170 ? 3.156 -9.464 -6.813 1.00 95.12 170 VAL A C 1
ATOM 1336 O O . VAL A 1 170 ? 2.313 -9.082 -6.002 1.00 95.12 170 VAL A O 1
ATOM 1339 N N . GLY A 1 171 ? 2.816 -10.001 -7.985 1.00 94.94 171 GLY A N 1
ATOM 1340 C CA . GLY A 1 171 ? 1.424 -10.096 -8.408 1.00 94.94 171 GLY A CA 1
ATOM 1341 C C . GLY A 1 171 ? 0.549 -10.927 -7.471 1.00 94.94 171 GLY A C 1
ATOM 1342 O O . GLY A 1 171 ? -0.560 -10.517 -7.117 1.00 94.94 171 GLY A O 1
ATOM 1343 N N . ARG A 1 172 ? 1.052 -12.076 -6.994 1.00 94.94 172 ARG A N 1
ATOM 1344 C CA . ARG A 1 172 ? 0.342 -12.884 -5.984 1.00 94.94 172 ARG A CA 1
ATOM 1345 C C . ARG A 1 172 ? 0.112 -12.111 -4.691 1.00 94.94 172 ARG A C 1
ATOM 1347 O O . ARG A 1 172 ? -0.970 -12.211 -4.120 1.00 94.94 172 ARG A O 1
ATOM 1354 N N . TRP A 1 173 ? 1.098 -11.342 -4.237 1.00 95.44 173 TRP A N 1
ATOM 1355 C CA . TRP A 1 173 ? 0.957 -10.513 -3.046 1.00 95.44 173 TRP A CA 1
ATOM 1356 C C . TRP A 1 173 ? -0.080 -9.400 -3.243 1.00 95.44 173 TRP A C 1
ATOM 1358 O O . TRP A 1 173 ? -0.932 -9.226 -2.377 1.00 95.44 173 TRP A O 1
ATOM 1368 N N . ILE A 1 174 ? -0.091 -8.709 -4.389 1.00 95.25 174 ILE A N 1
ATOM 1369 C CA . ILE A 1 174 ? -1.082 -7.656 -4.686 1.00 95.25 174 ILE A CA 1
ATOM 1370 C C . ILE A 1 174 ? -2.505 -8.228 -4.675 1.00 95.25 174 ILE A C 1
ATOM 1372 O O . ILE A 1 174 ? -3.394 -7.656 -4.048 1.00 95.25 174 ILE A O 1
ATOM 1376 N N . LYS A 1 175 ? -2.721 -9.404 -5.278 1.00 93.81 175 LYS A N 1
ATOM 1377 C CA . LYS A 1 175 ? -4.037 -10.072 -5.306 1.00 93.81 175 LYS A CA 1
ATOM 1378 C C . LYS A 1 175 ? -4.580 -10.414 -3.915 1.00 93.81 175 LYS A C 1
ATOM 1380 O O . LYS A 1 175 ? -5.794 -10.488 -3.736 1.00 93.81 175 LYS A O 1
ATOM 1385 N N . ARG A 1 176 ? -3.718 -10.566 -2.901 1.00 94.06 176 ARG A N 1
ATOM 1386 C CA . ARG A 1 176 ? -4.158 -10.773 -1.508 1.00 94.06 176 ARG A CA 1
ATOM 1387 C C . ARG A 1 176 ? -4.933 -9.586 -0.944 1.00 94.06 176 ARG A C 1
ATOM 1389 O O . ARG A 1 176 ? -5.648 -9.769 0.034 1.00 94.06 176 ARG A O 1
ATOM 1396 N N . TRP A 1 177 ? -4.833 -8.409 -1.548 1.00 94.69 177 TRP A N 1
ATOM 1397 C CA . TRP A 1 177 ? -5.576 -7.224 -1.134 1.00 94.69 177 TRP A CA 1
ATOM 1398 C C . TRP A 1 177 ? -6.970 -7.115 -1.759 1.00 94.69 177 TRP A C 1
ATOM 1400 O O . TRP A 1 177 ? -7.704 -6.195 -1.425 1.00 94.69 177 TRP A O 1
ATOM 1410 N N . PHE A 1 178 ? -7.371 -8.047 -2.631 1.00 94.00 178 PHE A N 1
ATOM 1411 C CA . PHE A 1 178 ? -8.682 -8.005 -3.295 1.00 94.00 178 PHE A CA 1
ATOM 1412 C C . PHE A 1 178 ? -9.846 -8.436 -2.388 1.00 94.00 178 PHE A C 1
ATOM 1414 O O . PHE A 1 178 ? -11.008 -8.305 -2.767 1.00 94.00 178 PHE A O 1
ATOM 1421 N N . THR A 1 179 ? -9.564 -8.940 -1.181 1.00 93.44 179 THR A N 1
ATOM 1422 C CA . THR A 1 179 ? -10.589 -9.254 -0.176 1.00 93.44 179 THR A CA 1
ATOM 1423 C C . THR A 1 179 ? -10.190 -8.713 1.189 1.00 93.44 179 THR A C 1
ATOM 1425 O O . THR A 1 179 ? -9.011 -8.724 1.547 1.00 93.44 179 THR A O 1
ATOM 1428 N N . TRP A 1 180 ? -11.178 -8.290 1.982 1.00 94.56 180 TRP A N 1
ATOM 1429 C CA . TRP A 1 180 ? -10.929 -7.710 3.303 1.00 94.56 180 TRP A CA 1
ATOM 1430 C C . TRP A 1 180 ? -10.163 -8.644 4.236 1.00 94.56 180 TRP A C 1
ATOM 1432 O O . TRP A 1 180 ? -9.190 -8.232 4.862 1.00 94.56 180 TRP A O 1
ATOM 1442 N N . ARG A 1 181 ? -10.573 -9.917 4.297 1.00 94.44 181 ARG A N 1
ATOM 1443 C CA . ARG A 1 181 ? -9.947 -10.915 5.172 1.00 94.44 181 ARG A CA 1
ATOM 1444 C C . ARG A 1 181 ? -8.475 -11.120 4.819 1.00 94.44 181 ARG A C 1
ATOM 1446 O O . ARG A 1 181 ? -7.620 -11.018 5.689 1.00 94.44 181 ARG A O 1
ATOM 1453 N N . SER A 1 182 ? -8.175 -11.326 3.537 1.00 95.12 182 SER A N 1
ATOM 1454 C CA . SER A 1 182 ? -6.794 -11.530 3.100 1.00 95.12 182 SER A CA 1
ATOM 1455 C C . SER A 1 182 ? -5.945 -10.256 3.239 1.00 95.12 182 SER A C 1
ATOM 1457 O O . SER A 1 182 ? -4.769 -10.359 3.585 1.00 95.12 182 SER A O 1
ATOM 1459 N N . ALA A 1 183 ? -6.516 -9.060 3.046 1.00 95.19 183 ALA A N 1
ATOM 1460 C CA . ALA A 1 183 ? -5.829 -7.792 3.306 1.00 95.19 183 ALA A CA 1
ATOM 1461 C C . ALA A 1 183 ? -5.435 -7.646 4.789 1.00 95.19 183 ALA A C 1
ATOM 1463 O O . ALA A 1 183 ? -4.298 -7.285 5.103 1.00 95.19 183 ALA A O 1
ATOM 1464 N N . LEU A 1 184 ? -6.342 -7.995 5.708 1.00 95.56 184 LEU A N 1
ATOM 1465 C CA . LEU A 1 184 ? -6.045 -8.023 7.140 1.00 95.56 184 LEU A CA 1
ATOM 1466 C C . LEU A 1 184 ? -4.962 -9.061 7.473 1.00 95.56 184 LEU A C 1
ATOM 1468 O O . LEU A 1 184 ? -4.041 -8.749 8.225 1.00 95.56 184 LEU A O 1
ATOM 1472 N N . ASP A 1 185 ? -4.997 -10.250 6.865 1.00 95.69 185 ASP A N 1
ATOM 1473 C CA . ASP A 1 185 ? -3.949 -11.267 7.044 1.00 95.69 185 ASP A CA 1
ATOM 1474 C C . ASP A 1 185 ? -2.573 -10.787 6.559 1.00 95.69 185 ASP A C 1
ATOM 1476 O O . ASP A 1 185 ? -1.548 -11.108 7.167 1.00 95.69 185 ASP A O 1
ATOM 1480 N N . VAL A 1 186 ? -2.519 -9.999 5.478 1.00 94.19 186 VAL A N 1
ATOM 1481 C CA . VAL A 1 186 ? -1.273 -9.359 5.023 1.00 94.19 186 VAL A CA 1
ATOM 1482 C C . VAL A 1 186 ? -0.760 -8.374 6.076 1.00 94.19 186 VAL A C 1
ATOM 1484 O O . VAL A 1 186 ? 0.424 -8.414 6.413 1.00 94.19 186 VAL A O 1
ATOM 1487 N N . MET A 1 187 ? -1.633 -7.534 6.638 1.00 93.00 187 MET A N 1
ATOM 1488 C CA . MET A 1 187 ? -1.261 -6.603 7.710 1.00 93.00 187 MET A CA 1
ATOM 1489 C C . MET A 1 187 ? -0.821 -7.316 8.993 1.00 93.00 187 MET A C 1
ATOM 1491 O O . MET A 1 187 ? 0.126 -6.865 9.638 1.00 93.00 187 MET A O 1
ATOM 1495 N N . ASN A 1 188 ? -1.455 -8.435 9.350 1.00 93.00 188 ASN A N 1
ATOM 1496 C CA . ASN A 1 188 ? -1.056 -9.276 10.482 1.00 93.00 188 ASN A CA 1
ATOM 1497 C C . ASN A 1 188 ? 0.354 -9.851 10.287 1.00 93.00 188 ASN A C 1
ATOM 1499 O O . ASN A 1 188 ? 1.157 -9.861 11.219 1.00 93.00 188 ASN A O 1
ATOM 1503 N N . GLY A 1 189 ? 0.661 -10.302 9.067 1.00 89.81 189 GLY A N 1
ATOM 1504 C CA . GLY A 1 189 ? 1.942 -10.917 8.723 1.00 89.81 189 GLY A CA 1
ATOM 1505 C C . GLY A 1 189 ? 3.110 -9.941 8.565 1.00 89.81 189 GLY A C 1
ATOM 1506 O O . GLY A 1 189 ? 4.254 -10.387 8.522 1.00 89.81 189 GLY A O 1
ATOM 1507 N N . ASN A 1 190 ? 2.864 -8.630 8.476 1.00 86.44 190 ASN A N 1
ATOM 1508 C CA . ASN A 1 190 ? 3.926 -7.643 8.313 1.00 86.44 190 ASN A CA 1
ATOM 1509 C C . ASN A 1 190 ? 3.669 -6.382 9.149 1.00 86.44 190 ASN A C 1
ATOM 1511 O O . ASN A 1 190 ? 2.798 -5.571 8.828 1.00 86.44 190 ASN A O 1
ATOM 1515 N N . LYS A 1 191 ? 4.492 -6.203 10.193 1.00 81.81 191 LYS A N 1
ATOM 1516 C CA . LYS A 1 191 ? 4.405 -5.102 11.162 1.00 81.81 191 LYS A CA 1
ATOM 1517 C C . LYS A 1 191 ? 4.901 -3.747 10.656 1.00 81.81 191 LYS A C 1
ATOM 1519 O O . LYS A 1 191 ? 4.585 -2.749 11.286 1.00 81.81 191 LYS A O 1
ATOM 1524 N N . SER A 1 192 ? 5.647 -3.683 9.556 1.00 82.56 192 SER A N 1
ATOM 1525 C CA . SER A 1 192 ? 6.172 -2.416 9.023 1.00 82.56 192 SER A CA 1
ATOM 1526 C C . SER A 1 192 ? 5.277 -1.786 7.952 1.00 82.56 192 SER A C 1
ATOM 1528 O O . SER A 1 192 ? 5.482 -0.628 7.587 1.00 82.56 192 SER A O 1
ATOM 1530 N N . LEU A 1 193 ? 4.250 -2.503 7.472 1.00 86.56 193 LEU A N 1
ATOM 1531 C CA . LEU A 1 193 ? 3.274 -1.940 6.534 1.00 86.56 193 LEU A CA 1
ATOM 1532 C C . LEU A 1 193 ? 2.551 -0.732 7.137 1.00 86.56 193 LEU A C 1
ATOM 1534 O O . LEU A 1 193 ? 2.231 -0.727 8.329 1.00 86.56 193 LEU A O 1
ATOM 1538 N N . CYS A 1 194 ? 2.281 0.254 6.275 1.00 85.69 194 CYS A N 1
ATOM 1539 C CA . CYS A 1 194 ? 1.674 1.554 6.591 1.00 85.69 194 CYS A CA 1
ATOM 1540 C C . CYS A 1 194 ? 2.526 2.475 7.488 1.00 85.69 194 CYS A C 1
ATOM 1542 O O . CYS A 1 194 ? 2.076 3.564 7.832 1.00 85.69 194 CYS A O 1
ATOM 1544 N N . GLY A 1 195 ? 3.764 2.087 7.822 1.00 84.69 195 GLY A N 1
ATOM 1545 C CA . GLY A 1 195 ? 4.740 2.957 8.477 1.00 84.69 195 GLY A CA 1
ATOM 1546 C C . GLY A 1 195 ? 4.201 3.628 9.742 1.00 84.69 195 GLY A C 1
ATOM 1547 O O . GLY A 1 195 ? 3.766 2.965 10.682 1.00 84.69 195 GLY A O 1
ATOM 1548 N N . THR A 1 196 ? 4.240 4.959 9.768 1.00 81.62 196 THR A N 1
ATOM 1549 C CA . THR A 1 196 ? 3.891 5.755 10.950 1.00 81.62 196 THR A CA 1
ATOM 1550 C C . THR A 1 196 ? 2.403 5.750 11.286 1.00 81.62 196 THR A C 1
ATOM 1552 O O . THR A 1 196 ? 2.088 5.937 12.455 1.00 81.62 196 THR A O 1
ATOM 1555 N N . TRP A 1 197 ? 1.498 5.503 10.331 1.00 86.81 197 TRP A N 1
ATOM 1556 C CA . TRP A 1 197 ? 0.036 5.485 10.542 1.00 86.81 197 TRP A CA 1
ATOM 1557 C C . TRP A 1 197 ? -0.561 4.074 10.613 1.00 86.81 197 TRP A C 1
ATOM 1559 O O . TRP A 1 197 ? -1.758 3.858 10.385 1.00 86.81 197 TRP A O 1
ATOM 1569 N N . ARG A 1 198 ? 0.288 3.082 10.885 1.00 89.06 198 ARG A N 1
ATOM 1570 C CA . ARG A 1 198 ? -0.087 1.672 10.893 1.00 89.06 198 ARG A CA 1
ATOM 1571 C C . ARG A 1 198 ? -1.286 1.365 11.781 1.00 89.06 198 ARG A C 1
ATOM 1573 O O . ARG A 1 198 ? -2.164 0.639 11.329 1.00 89.06 198 ARG A O 1
ATOM 1580 N N . ASP A 1 199 ? -1.309 1.840 13.022 1.00 90.31 199 ASP A N 1
ATOM 1581 C CA . ASP A 1 199 ? -2.343 1.433 13.982 1.00 90.31 199 ASP A CA 1
ATOM 1582 C C . ASP A 1 199 ? -3.722 1.925 13.548 1.00 90.31 199 ASP A C 1
ATOM 1584 O O . ASP A 1 199 ? -4.707 1.191 13.629 1.00 90.31 199 ASP A O 1
ATOM 1588 N N . HIS A 1 200 ? -3.778 3.130 12.980 1.00 91.25 200 HIS A N 1
ATOM 1589 C CA . HIS A 1 200 ? -4.990 3.679 12.381 1.00 91.25 200 HIS A CA 1
ATOM 1590 C C . HIS A 1 200 ? -5.433 2.889 11.144 1.00 91.25 200 HIS A C 1
ATOM 1592 O O . HIS A 1 200 ? -6.603 2.532 11.006 1.00 91.25 200 HIS A O 1
ATOM 1598 N N . ALA A 1 201 ? -4.491 2.557 10.257 1.00 92.31 201 ALA A N 1
ATOM 1599 C CA . ALA A 1 201 ? -4.746 1.722 9.084 1.00 92.31 201 ALA A CA 1
ATOM 1600 C C . ALA A 1 201 ? -5.251 0.319 9.468 1.00 92.31 201 ALA A C 1
ATOM 1602 O O . ALA A 1 201 ? -6.210 -0.189 8.879 1.00 92.31 201 ALA A O 1
ATOM 1603 N N . TYR A 1 202 ? -4.628 -0.286 10.480 1.00 94.31 202 TYR A N 1
ATOM 1604 C CA . TYR A 1 202 ? -5.000 -1.586 11.018 1.00 94.31 202 TYR A CA 1
ATOM 1605 C C . TYR A 1 202 ? -6.390 -1.549 11.649 1.00 94.31 202 TYR A C 1
ATOM 1607 O O . TYR A 1 202 ? -7.205 -2.415 11.344 1.00 94.31 202 TYR A O 1
ATOM 1615 N N . PHE A 1 203 ? -6.696 -0.520 12.445 1.00 95.00 203 PHE A N 1
ATOM 1616 C CA . PHE A 1 203 ? -8.030 -0.311 13.004 1.00 95.00 203 PHE A CA 1
ATOM 1617 C C . PHE A 1 203 ? -9.104 -0.307 11.915 1.00 95.00 203 PHE A C 1
ATOM 1619 O O . PHE A 1 203 ? -10.083 -1.046 12.012 1.00 95.00 203 PHE A O 1
ATOM 1626 N N . CYS A 1 204 ? -8.916 0.494 10.858 1.00 94.00 204 CYS A N 1
ATOM 1627 C CA . CYS A 1 204 ? -9.889 0.585 9.772 1.00 94.00 204 CYS A CA 1
ATOM 1628 C C . CYS A 1 204 ? -10.113 -0.776 9.098 1.00 94.00 204 CYS A C 1
ATOM 1630 O O . CYS A 1 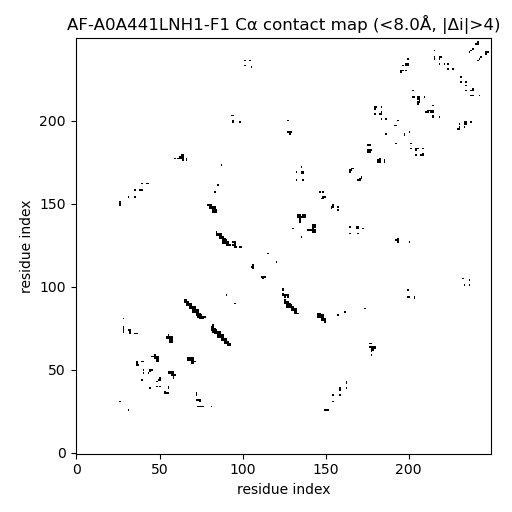204 ? -11.258 -1.141 8.825 1.00 94.00 204 CYS A O 1
ATOM 1632 N N . LEU A 1 205 ? -9.042 -1.534 8.840 1.00 94.88 205 LEU A N 1
ATOM 1633 C CA . LEU A 1 205 ? -9.133 -2.879 8.263 1.00 94.88 205 LEU A CA 1
ATOM 1634 C C . LEU A 1 205 ? -9.829 -3.869 9.195 1.00 94.88 205 LEU A C 1
ATOM 1636 O O . LEU A 1 205 ? -10.682 -4.638 8.754 1.00 94.88 205 LEU A O 1
ATOM 1640 N N . LEU A 1 206 ? -9.489 -3.840 10.481 1.00 96.25 206 LEU A N 1
ATOM 1641 C CA . LEU A 1 206 ? -10.080 -4.709 11.487 1.00 96.25 206 LEU A CA 1
ATOM 1642 C C . LEU A 1 206 ? -11.584 -4.438 11.624 1.00 96.25 206 LEU A C 1
ATOM 1644 O O . LEU A 1 206 ? -12.372 -5.382 11.632 1.00 96.25 206 LEU A O 1
ATOM 1648 N N . GLU A 1 207 ? -11.992 -3.163 11.624 1.00 95.81 207 GLU A N 1
ATOM 1649 C CA . GLU A 1 207 ? -13.403 -2.755 11.607 1.00 95.81 207 GLU A CA 1
ATOM 1650 C C . GLU A 1 207 ? -14.119 -3.294 10.366 1.00 95.81 207 GLU A C 1
ATOM 1652 O O . GLU A 1 207 ? -15.260 -3.742 10.444 1.00 95.81 207 GLU A O 1
ATOM 1657 N N . GLN A 1 208 ? -13.448 -3.278 9.218 1.00 94.88 208 GLN A N 1
ATOM 1658 C CA . GLN A 1 208 ? -14.030 -3.728 7.964 1.00 94.88 208 GLN A CA 1
ATOM 1659 C C . GLN A 1 208 ? -14.225 -5.252 7.897 1.00 94.88 208 GLN A C 1
ATOM 1661 O O . GLN A 1 208 ? -15.177 -5.714 7.270 1.00 94.88 208 GLN A O 1
ATOM 1666 N N . VAL A 1 209 ? -13.349 -6.034 8.537 1.00 96.12 209 VAL A N 1
ATOM 1667 C CA . VAL A 1 209 ? -13.427 -7.506 8.544 1.00 96.12 209 VAL A CA 1
ATOM 1668 C C . VAL A 1 209 ? -14.305 -8.039 9.675 1.00 96.12 209 VAL A C 1
ATOM 1670 O O . VAL A 1 209 ? -15.079 -8.970 9.458 1.00 96.12 209 VAL A O 1
ATOM 1673 N N . HIS A 1 210 ? -14.163 -7.488 10.880 1.00 96.56 210 HIS A N 1
ATOM 1674 C CA . HIS A 1 210 ? -14.743 -8.041 12.110 1.00 96.56 210 HIS A CA 1
ATOM 1675 C C . HIS A 1 210 ? -15.770 -7.117 12.775 1.00 96.56 210 HIS A C 1
ATOM 1677 O O . HIS A 1 210 ? -16.343 -7.476 13.801 1.00 96.56 210 HIS A O 1
ATOM 1683 N N . GLY A 1 211 ? -16.028 -5.945 12.196 1.00 94.94 211 GLY A N 1
ATOM 1684 C CA . GLY A 1 211 ? -16.932 -4.952 12.758 1.00 94.94 211 GLY A CA 1
ATOM 1685 C C . GLY A 1 211 ? -16.267 -4.045 13.793 1.00 94.94 211 GLY A C 1
ATOM 1686 O O . GLY A 1 211 ? -15.164 -4.285 14.291 1.00 94.94 211 GLY A O 1
ATOM 1687 N N . ARG 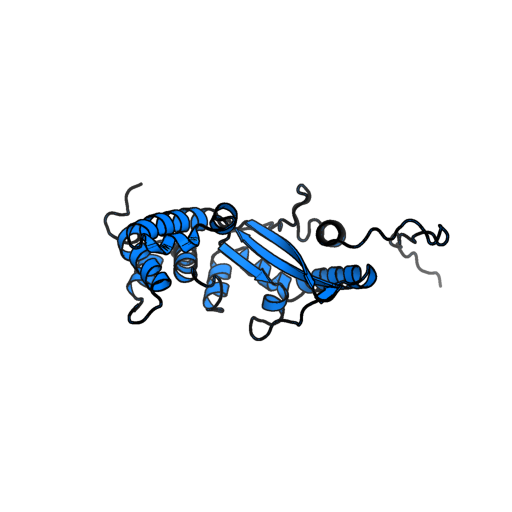A 1 212 ? -16.973 -2.960 14.119 1.00 94.19 212 ARG A N 1
ATOM 1688 C CA . ARG A 1 212 ? -16.472 -1.893 14.994 1.00 94.19 212 ARG A CA 1
ATOM 1689 C C . ARG A 1 212 ? -16.188 -2.360 16.415 1.00 94.19 212 ARG A C 1
ATOM 1691 O O . ARG A 1 212 ? -15.209 -1.919 17.001 1.00 94.19 212 ARG A O 1
ATOM 1698 N N . GLU A 1 213 ? -17.004 -3.258 16.956 1.00 94.50 213 GLU A N 1
ATOM 1699 C CA . GLU A 1 213 ? -16.825 -3.775 18.316 1.00 94.50 213 GLU A CA 1
ATOM 1700 C C . GLU A 1 213 ? -15.476 -4.487 18.478 1.00 94.50 213 GLU A C 1
ATOM 1702 O O . GLU A 1 213 ? -14.713 -4.163 19.387 1.00 94.50 213 GLU A O 1
ATOM 1707 N N . ALA A 1 214 ? -15.127 -5.375 17.542 1.00 95.94 214 ALA A N 1
ATOM 1708 C CA . ALA A 1 214 ? -13.837 -6.059 17.539 1.00 95.94 214 ALA A CA 1
ATOM 1709 C C . ALA A 1 214 ? -12.667 -5.073 17.387 1.00 95.94 214 ALA A C 1
ATOM 1711 O O . ALA A 1 214 ? -11.669 -5.179 18.101 1.00 95.94 214 ALA A O 1
ATOM 1712 N N . ALA A 1 215 ? -12.806 -4.074 16.508 1.00 96.31 215 ALA A N 1
ATOM 1713 C CA . ALA A 1 215 ? -11.788 -3.042 16.327 1.00 96.31 215 ALA A CA 1
ATOM 1714 C C . ALA A 1 215 ? -11.580 -2.186 17.585 1.00 96.31 215 ALA A C 1
ATOM 1716 O O . ALA A 1 215 ? -10.446 -1.897 17.974 1.00 96.31 215 ALA A O 1
ATOM 1717 N N . CYS A 1 216 ? -12.673 -1.830 18.259 1.00 96.25 216 CYS A N 1
ATOM 1718 C CA . CYS A 1 216 ? -12.639 -1.073 19.501 1.00 96.25 216 CYS A CA 1
ATOM 1719 C C . CYS A 1 216 ? -12.116 -1.890 20.688 1.00 96.25 216 CYS A C 1
ATOM 1721 O O . CYS A 1 216 ? -11.398 -1.356 21.533 1.00 96.25 216 CYS A O 1
ATOM 1723 N N . SER A 1 217 ? -12.404 -3.191 20.730 1.00 96.19 217 SER A N 1
ATOM 1724 C CA . SER A 1 217 ? -11.808 -4.105 21.705 1.00 96.19 217 SER A CA 1
ATOM 1725 C C . SER A 1 217 ? -10.289 -4.196 21.520 1.00 96.19 217 SER A C 1
ATOM 1727 O O . SER A 1 217 ? -9.540 -3.996 22.477 1.00 96.19 217 SER A O 1
ATOM 1729 N N . TRP A 1 218 ? -9.820 -4.382 20.278 1.00 95.62 218 TRP A N 1
ATOM 1730 C CA . TRP A 1 218 ? -8.391 -4.410 19.954 1.00 95.62 218 TRP A CA 1
ATOM 1731 C C . TRP A 1 218 ? -7.680 -3.125 20.379 1.00 95.62 218 TRP A C 1
ATOM 1733 O O . TRP A 1 218 ? -6.696 -3.187 21.118 1.00 95.62 218 TRP A O 1
ATOM 1743 N N . VAL A 1 219 ? -8.199 -1.954 19.985 1.00 94.81 219 VAL A N 1
ATOM 1744 C CA . VAL A 1 219 ? -7.558 -0.685 20.355 1.00 94.81 219 VAL A CA 1
ATOM 1745 C C . VAL A 1 219 ? -7.609 -0.455 21.865 1.00 94.81 219 VAL A C 1
ATOM 1747 O O . VAL A 1 219 ? -6.683 0.132 22.415 1.00 94.81 219 VAL A O 1
ATOM 1750 N N . GLY A 1 220 ? -8.641 -0.942 22.564 1.00 92.44 220 GLY A N 1
ATOM 1751 C CA . GLY A 1 220 ? -8.752 -0.911 24.025 1.00 92.44 220 GLY A CA 1
ATOM 1752 C C . GLY A 1 220 ? -7.692 -1.749 24.749 1.00 92.44 220 GLY A C 1
ATOM 1753 O O . GLY A 1 220 ? -7.290 -1.385 25.849 1.00 92.44 220 GLY A O 1
ATOM 1754 N N . GLY A 1 221 ? -7.182 -2.807 24.111 1.00 92.19 221 GLY A N 1
ATOM 1755 C CA . GLY A 1 221 ? -6.150 -3.690 24.664 1.00 92.19 221 GLY A CA 1
ATOM 1756 C C . GLY A 1 221 ? -4.701 -3.222 24.480 1.00 92.19 221 GLY A C 1
ATOM 1757 O O . GLY A 1 221 ? -3.800 -3.819 25.061 1.00 92.19 221 GLY A O 1
ATOM 1758 N N . LEU A 1 222 ? -4.443 -2.178 23.683 1.00 91.44 222 LEU A N 1
ATOM 1759 C CA . LEU A 1 222 ? -3.077 -1.700 23.426 1.00 91.44 222 LEU A CA 1
ATOM 1760 C C . LEU A 1 222 ? -2.453 -0.999 24.646 1.00 91.44 222 LEU A C 1
ATOM 1762 O O . LEU A 1 222 ? -2.993 -0.016 25.158 1.00 91.44 222 LEU A O 1
ATOM 1766 N N . ASP A 1 223 ? -1.275 -1.441 25.078 1.00 88.50 223 ASP A N 1
ATOM 1767 C CA . ASP A 1 223 ? -0.455 -0.660 26.003 1.00 88.50 223 ASP A CA 1
ATOM 1768 C C . ASP A 1 223 ? 0.459 0.278 25.213 1.00 88.50 223 ASP A C 1
ATOM 1770 O O . ASP A 1 223 ? 1.295 -0.165 24.428 1.00 88.50 223 ASP A O 1
ATOM 1774 N N . ARG A 1 224 ? 0.267 1.580 25.425 1.00 84.06 224 ARG A N 1
ATOM 1775 C CA . ARG A 1 224 ? 0.983 2.665 24.746 1.00 84.06 224 ARG A CA 1
ATOM 1776 C C . ARG A 1 224 ? 2.087 3.281 25.604 1.00 84.06 224 ARG A C 1
ATOM 1778 O O . ARG A 1 224 ? 2.641 4.317 25.232 1.00 84.06 224 ARG A O 1
ATOM 1785 N N . ALA A 1 225 ? 2.377 2.700 26.770 1.00 81.81 225 ALA A N 1
ATOM 1786 C CA . ALA A 1 225 ? 3.476 3.151 27.607 1.00 81.81 225 ALA A CA 1
ATOM 1787 C C . ALA A 1 225 ? 4.784 3.120 26.797 1.00 81.81 225 ALA A C 1
ATOM 1789 O O . ALA A 1 225 ? 5.162 2.093 26.235 1.00 81.81 225 ALA A O 1
ATOM 1790 N N . ASN A 1 226 ? 5.472 4.262 26.734 1.00 83.69 226 ASN A N 1
ATOM 1791 C CA . ASN A 1 226 ? 6.742 4.459 26.019 1.00 83.69 226 ASN A CA 1
ATOM 1792 C C . ASN A 1 226 ? 6.6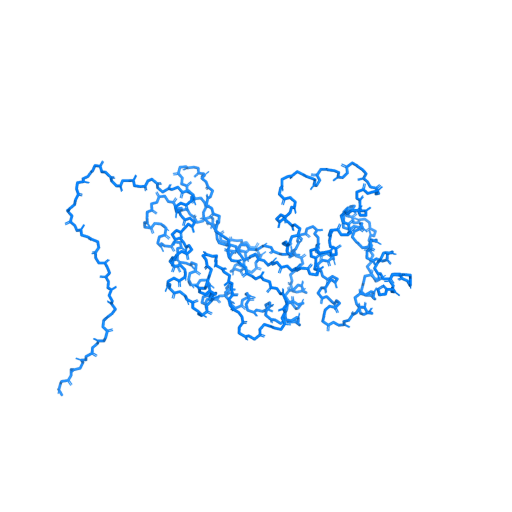74 4.395 24.483 1.00 83.69 226 ASN A C 1
ATOM 1794 O O . ASN A 1 226 ? 7.706 4.227 23.833 1.00 83.69 226 ASN A O 1
ATOM 1798 N N . TRP A 1 227 ? 5.491 4.531 23.882 1.00 88.81 227 TRP A N 1
ATOM 1799 C CA . TRP A 1 227 ? 5.391 4.628 22.426 1.00 88.81 227 TRP A CA 1
ATOM 1800 C C . TRP A 1 227 ? 5.834 6.010 21.926 1.00 88.81 227 TRP A C 1
ATOM 1802 O O . TRP A 1 227 ? 5.664 7.002 22.640 1.00 88.81 227 TRP A O 1
ATOM 1812 N N . PRO A 1 228 ? 6.343 6.105 20.683 1.00 87.62 228 PRO A N 1
ATOM 1813 C CA . PRO A 1 228 ? 6.487 7.379 19.992 1.00 87.62 228 PRO A CA 1
ATOM 1814 C C . PRO A 1 228 ? 5.186 8.183 20.040 1.00 87.62 228 PRO A C 1
ATOM 1816 O O . PRO A 1 228 ? 4.101 7.639 19.819 1.00 87.62 228 PRO A O 1
ATOM 1819 N N . GLU A 1 229 ? 5.303 9.487 20.285 1.00 86.81 229 GLU A N 1
ATOM 1820 C CA . GLU A 1 229 ? 4.167 10.379 20.540 1.00 86.81 229 GLU A CA 1
ATOM 1821 C C . GLU A 1 229 ? 3.073 10.277 19.467 1.00 86.81 229 GLU A C 1
ATOM 1823 O O . GLU A 1 229 ? 1.899 10.089 19.781 1.00 86.81 229 GLU A O 1
ATOM 1828 N N . TYR A 1 230 ? 3.467 10.288 18.192 1.00 84.69 230 TYR A N 1
ATOM 1829 C CA . TYR A 1 230 ? 2.540 10.199 17.066 1.00 84.69 230 TYR A CA 1
ATOM 1830 C C . TYR A 1 230 ? 1.746 8.879 17.023 1.00 84.69 230 TYR A C 1
ATOM 1832 O O . TYR A 1 230 ? 0.573 8.856 16.648 1.00 84.69 230 TYR A O 1
ATOM 1840 N N . GLN A 1 231 ? 2.365 7.761 17.416 1.00 86.38 231 GLN A N 1
ATOM 1841 C CA . GLN A 1 231 ? 1.695 6.456 17.486 1.00 86.38 231 GLN A CA 1
ATOM 1842 C C . GLN A 1 231 ? 0.770 6.387 18.705 1.00 86.38 231 GLN A C 1
ATOM 1844 O O . GLN A 1 231 ? -0.382 5.964 18.600 1.00 86.38 231 GLN A O 1
ATOM 1849 N N . ALA A 1 232 ? 1.232 6.890 19.854 1.00 89.69 232 ALA A N 1
ATOM 1850 C CA . ALA A 1 232 ? 0.411 6.991 21.057 1.00 89.69 232 ALA A CA 1
ATOM 1851 C C . ALA A 1 232 ? -0.837 7.868 20.838 1.00 89.69 232 ALA A C 1
ATOM 1853 O O . ALA A 1 232 ? -1.905 7.559 21.382 1.00 89.69 232 ALA A O 1
ATOM 1854 N N . ALA A 1 233 ? -0.714 8.926 20.030 1.00 90.25 233 ALA A N 1
ATOM 1855 C CA . ALA A 1 233 ? -1.798 9.831 19.662 1.00 90.25 233 ALA A CA 1
ATOM 1856 C C . ALA A 1 233 ? -2.857 9.169 18.767 1.00 90.25 233 ALA A C 1
ATOM 1858 O O . ALA A 1 233 ? -4.047 9.398 18.979 1.00 90.25 233 ALA A O 1
ATOM 1859 N N . GLN A 1 234 ? -2.463 8.309 17.821 1.00 91.31 234 GLN A N 1
ATOM 1860 C CA . GLN A 1 234 ? -3.416 7.543 17.001 1.00 91.31 234 GLN A CA 1
ATOM 1861 C C . GLN A 1 234 ? -4.313 6.659 17.868 1.00 91.31 234 GLN A C 1
ATOM 1863 O O . GLN A 1 234 ? -5.538 6.715 17.769 1.00 91.31 234 GLN A O 1
ATOM 1868 N N . VAL A 1 235 ? -3.711 5.880 18.773 1.00 92.56 235 VAL A N 1
ATOM 1869 C CA . VAL A 1 235 ? -4.452 5.014 19.704 1.00 92.56 235 VAL A CA 1
ATOM 1870 C C . VAL A 1 235 ? -5.382 5.841 20.594 1.00 92.56 235 VAL A C 1
ATOM 1872 O O . VAL A 1 235 ? -6.521 5.447 20.848 1.00 92.56 235 VAL A O 1
ATOM 1875 N N . GLU A 1 236 ? -4.931 7.010 21.051 1.00 92.94 236 GLU A N 1
ATOM 1876 C CA . GLU A 1 236 ? -5.757 7.913 21.854 1.00 92.94 236 GLU A CA 1
ATOM 1877 C C . GLU A 1 236 ? -6.969 8.446 21.102 1.00 92.94 236 GLU A C 1
ATOM 1879 O O . GLU A 1 236 ? -8.079 8.460 21.641 1.00 92.94 236 GLU A O 1
ATOM 1884 N N . TYR A 1 237 ? -6.755 8.887 19.866 1.00 93.00 237 TYR A N 1
ATOM 1885 C CA . TYR A 1 237 ? -7.813 9.376 19.004 1.00 93.00 237 TYR A CA 1
ATOM 1886 C C . TYR A 1 237 ? -8.856 8.285 18.775 1.00 93.00 237 TYR A C 1
ATOM 1888 O O . TYR A 1 237 ? -10.039 8.498 19.028 1.00 93.00 237 TYR A O 1
ATOM 1896 N N . LEU A 1 238 ? -8.420 7.081 18.400 1.00 94.44 238 LEU A N 1
ATOM 1897 C CA . LEU A 1 238 ? -9.317 5.948 18.192 1.00 94.44 238 LEU A CA 1
ATOM 1898 C C . LEU A 1 238 ? -10.122 5.621 19.458 1.00 94.44 238 LEU A C 1
ATOM 1900 O O . LEU A 1 238 ? -11.338 5.461 19.392 1.00 94.44 238 LEU A O 1
ATOM 1904 N N . ARG A 1 239 ? -9.491 5.592 20.636 1.00 93.25 239 ARG A N 1
ATOM 1905 C CA . ARG A 1 239 ? -10.196 5.329 21.904 1.00 93.25 239 ARG A CA 1
ATOM 1906 C C . ARG A 1 239 ? -11.198 6.420 22.266 1.00 93.25 239 ARG A C 1
ATOM 1908 O O . ARG A 1 239 ? -12.328 6.118 22.636 1.00 93.25 239 ARG A O 1
ATOM 1915 N N . SER A 1 240 ? -10.774 7.678 22.197 1.00 91.06 240 SER A N 1
ATOM 1916 C CA . SER A 1 240 ? -11.543 8.807 22.728 1.00 91.06 240 SER A CA 1
ATOM 1917 C C . SER A 1 240 ? -12.582 9.349 21.749 1.00 91.06 240 SER A C 1
ATOM 1919 O O . SER A 1 240 ? -13.661 9.746 22.182 1.00 91.06 240 SER A O 1
ATOM 1921 N N . GLN A 1 241 ? -12.282 9.346 20.449 1.00 92.31 241 GLN A N 1
ATOM 1922 C CA . GLN A 1 241 ? -13.111 9.961 19.408 1.00 92.31 241 GLN A CA 1
ATOM 1923 C C . GLN A 1 241 ? -13.878 8.944 18.564 1.00 92.31 241 GLN A C 1
ATOM 1925 O O . GLN A 1 241 ? -14.911 9.294 18.010 1.00 92.31 241 GLN A O 1
ATOM 1930 N N . VAL A 1 242 ? -13.397 7.701 18.445 1.00 91.62 242 VAL A N 1
ATOM 1931 C CA . VAL A 1 242 ? -14.024 6.691 17.571 1.00 91.62 242 VAL A CA 1
ATOM 1932 C C . VAL A 1 242 ? -14.753 5.622 18.385 1.00 91.62 242 VAL A C 1
ATOM 1934 O O . VAL A 1 242 ? -15.901 5.291 18.094 1.00 91.62 242 VAL A O 1
ATOM 1937 N N . CYS A 1 243 ? -14.123 5.092 19.426 1.00 93.12 243 CYS A N 1
ATOM 1938 C CA . CYS A 1 243 ? -14.643 3.970 20.207 1.00 93.12 243 CYS A CA 1
ATOM 1939 C C . CYS A 1 243 ? -15.392 4.371 21.480 1.00 93.12 243 CYS A C 1
ATOM 1941 O O . CYS A 1 243 ? -15.959 3.506 22.146 1.00 93.12 243 CYS A O 1
ATOM 1943 N N . SER A 1 244 ? -15.409 5.657 21.836 1.00 84.88 244 SER A N 1
ATOM 1944 C CA . SER A 1 244 ? -16.155 6.128 22.999 1.00 84.88 244 SER A CA 1
ATOM 1945 C C . SER A 1 244 ? -17.666 6.094 22.739 1.00 84.88 244 SER A C 1
ATOM 1947 O O . SER A 1 244 ? -18.136 6.272 21.615 1.00 84.88 244 SER A O 1
ATOM 1949 N N . VAL A 1 245 ? -18.446 5.884 23.802 1.00 61.72 245 VAL A N 1
ATOM 1950 C CA . VAL A 1 245 ? -19.911 5.689 23.758 1.00 61.72 245 VAL A CA 1
ATOM 1951 C C . VAL A 1 245 ? -20.656 6.872 23.101 1.00 61.72 245 VAL A C 1
ATOM 1953 O O . VAL A 1 245 ? -21.763 6.702 22.601 1.00 61.72 245 VAL A O 1
ATOM 1956 N N . GLY A 1 246 ? -20.043 8.062 23.039 1.00 51.31 246 GLY A N 1
ATOM 1957 C CA . GLY A 1 246 ? -20.600 9.256 22.389 1.00 51.31 246 GLY A CA 1
ATOM 1958 C C . GLY A 1 246 ? -20.332 9.385 20.882 1.00 51.31 246 GLY A C 1
ATOM 1959 O O . GLY A 1 246 ? -20.983 10.196 20.230 1.00 51.31 246 GLY A O 1
ATOM 1960 N N . ALA A 1 247 ? -19.415 8.594 20.316 1.00 52.12 247 ALA A N 1
ATOM 1961 C CA . ALA A 1 247 ? -19.045 8.635 18.896 1.00 52.12 247 ALA A CA 1
ATOM 1962 C C . ALA A 1 247 ? -19.995 7.832 17.985 1.00 52.12 247 ALA A C 1
ATOM 1964 O O . ALA A 1 247 ? -19.889 7.877 16.760 1.00 52.12 247 ALA A O 1
ATOM 1965 N N . ALA A 1 248 ? -20.930 7.088 18.579 1.00 42.19 248 ALA A N 1
ATOM 1966 C CA . ALA A 1 248 ? -21.996 6.380 17.886 1.00 42.19 248 ALA A CA 1
ATOM 1967 C C . ALA A 1 248 ? -23.227 7.289 17.725 1.00 42.19 248 ALA A C 1
ATOM 1969 O O . ALA A 1 248 ? -24.257 7.080 18.364 1.00 42.19 248 ALA A O 1
ATOM 1970 N N . ARG A 1 249 ? -23.142 8.319 16.879 1.00 33.50 249 ARG A N 1
ATOM 1971 C CA . ARG A 1 249 ? -24.343 8.942 16.303 1.00 33.50 249 ARG A CA 1
ATOM 1972 C C . ARG A 1 249 ? -24.197 9.049 14.781 1.00 33.50 249 ARG A C 1
ATOM 1974 O O . ARG A 1 249 ? -23.097 9.364 14.332 1.00 33.50 249 ARG A O 1
ATOM 1981 N N . PRO A 1 250 ? -25.259 8.703 14.029 1.00 40.34 250 PRO A N 1
ATOM 1982 C CA . PRO A 1 250 ? -25.251 8.673 12.568 1.00 40.34 250 PRO A CA 1
ATOM 1983 C C . PRO A 1 250 ? -25.036 10.055 11.945 1.00 40.34 250 PRO A C 1
ATOM 1985 O O . PRO A 1 250 ? -25.457 11.057 12.569 1.00 40.34 250 PRO A O 1
#

Sequence (250 aa):
MGAHGDQGYSVRRFAAGADVGVLTDMLDSKAIRKTVSEELHARLGAKWFKLDTAKLVVVSADNLTDFIIEFDCYADRRYGAYDCSLAAVFKWKKFAKSYKEFSAWYELKDPSSVQFKTKNSEQLNAQFLSVAFDGIDSGFVSGRGPFWVANEQNLDAFIAQCVDDLDGKVGRWIKRWFTWRSALDVMNGNKSLCGTWRDHAYFCLLEQVHGREAACSWVGGLDRANWPEYQAAQVEYLRSQVCSVGAARP

Radius of gyration: 22.61 Å; Cα contacts (8 Å, |Δi|>4): 290; chains: 1; bounding box: 50×59×71 Å

pLDDT: mean 80.93, std 19.81, range [29.5, 96.69]

Secondary structure (DSSP, 8-state):
-------------PPS-S-TTS------HHHHHHHHHHHHHHHHGGGTB-TTSSSEEBP-TT--S--EEEEEEEEEEETTEEEEEEEEEEE-HHHHHHHHHHHHHHHHH-GGGGGGGSS-HHHHTTEEEEEEHHHHHTTTSSPPPPEEESSHHHHHHHHHHHHHHHHTHHHHHHHGGGSHHHHHHHHHH-TTTTGGGHHHHHHHHHHHHHHHHHHHHHHHH---TT--HHHHHHHHHIIIIISSTTS---

Foldseek 3Di:
DDDDDDDDDDDPDDDDDDDPPDPCPPDDQVNLQQVLLVLCCVPCNLVFADNPDSWSWGDDPQQQDPKTWTKGWAFPDDPQWTQIWIKIWIFDPVLLVVVVVLVVVVCVVPVVVCVCVPDPVVVVSGTLFMGTLQCQVVVNPDGDDTQTGNDPVSSVVVSVVVVVSCVDRSVVLVNLNSHLVSVLVNLVSDVCTSHLCSLSSNLVSCCVPPNNVRSQVVLVPDDCVPPDPSNSSSSVCCNPQPNDPVNPDD

Mean predicted aligned error: 10.19 Å